Protein AF-A0A1H9PXI5-F1 (afdb_monomer_lite)

pLDDT: mean 85.98, std 11.54, range [37.25, 98.06]

Organism: NCBI:txid142588

Structure (mmCIF, N/CA/C/O backbone):
data_AF-A0A1H9PXI5-F1
#
_entry.id   AF-A0A1H9PXI5-F1
#
loop_
_atom_site.group_PDB
_atom_site.id
_atom_site.type_symbol
_atom_site.label_atom_id
_atom_site.label_alt_id
_atom_site.label_comp_id
_atom_site.label_asym_id
_atom_site.label_entity_id
_atom_site.label_seq_id
_atom_site.pdbx_PDB_ins_code
_atom_site.Cartn_x
_atom_site.Cartn_y
_atom_site.Cartn_z
_atom_site.occupancy
_atom_site.B_iso_or_equiv
_atom_site.auth_seq_id
_atom_site.auth_comp_id
_atom_site.auth_asym_id
_atom_site.auth_atom_id
_atom_site.pdbx_PDB_model_num
ATOM 1 N N . MET A 1 1 ? -3.365 10.951 43.771 1.00 39.22 1 MET A N 1
ATOM 2 C CA . MET A 1 1 ? -3.072 10.656 42.352 1.00 39.22 1 MET A CA 1
ATOM 3 C C . MET A 1 1 ? -3.011 9.148 42.201 1.00 39.22 1 MET A C 1
ATOM 5 O O . MET A 1 1 ? -2.048 8.539 42.649 1.00 39.22 1 MET A O 1
ATOM 9 N N . GLU A 1 2 ? -4.100 8.558 41.712 1.00 37.25 2 GLU A N 1
ATOM 10 C CA . GLU A 1 2 ? -4.333 7.111 41.660 1.00 37.25 2 GLU A CA 1
ATOM 11 C C . GLU A 1 2 ? -3.374 6.406 40.694 1.00 37.25 2 GLU A C 1
ATOM 13 O O . GLU A 1 2 ? -3.377 6.652 39.492 1.00 37.25 2 GLU A O 1
ATOM 18 N N . TRP A 1 3 ? -2.574 5.484 41.231 1.00 42.81 3 TRP A N 1
ATOM 19 C CA . TRP A 1 3 ? -1.709 4.568 40.482 1.00 42.81 3 TRP A CA 1
ATOM 20 C C . TRP A 1 3 ? -2.432 3.249 40.142 1.00 42.81 3 TRP A C 1
ATOM 22 O O . TRP A 1 3 ? -1.854 2.168 40.227 1.00 42.81 3 TRP A O 1
ATOM 32 N N . ILE A 1 4 ? -3.707 3.317 39.745 1.00 42.66 4 ILE A N 1
ATOM 33 C CA . ILE A 1 4 ? -4.526 2.137 39.419 1.00 42.66 4 ILE A CA 1
ATOM 34 C C . ILE A 1 4 ? -4.725 2.042 37.900 1.00 42.66 4 ILE A C 1
ATOM 36 O O . ILE A 1 4 ? -5.814 2.275 37.400 1.00 42.66 4 ILE A O 1
ATOM 40 N N . GLN A 1 5 ? -3.667 1.703 37.154 1.00 52.53 5 GLN A N 1
ATOM 41 C CA . GLN A 1 5 ? -3.776 1.036 35.836 1.00 52.53 5 GLN A CA 1
ATOM 42 C C . GLN A 1 5 ? -2.562 0.126 35.516 1.00 52.53 5 GLN A C 1
ATOM 44 O O . GLN A 1 5 ? -2.311 -0.210 34.362 1.00 52.53 5 GLN A O 1
ATOM 49 N N . LEU A 1 6 ? -1.781 -0.313 36.508 1.00 57.84 6 LEU A N 1
ATOM 50 C CA . LEU A 1 6 ? -0.552 -1.085 36.265 1.00 57.84 6 LEU A CA 1
ATOM 51 C C . LEU A 1 6 ? -0.785 -2.593 36.400 1.00 57.84 6 LEU A C 1
ATOM 53 O O . LEU A 1 6 ? -0.514 -3.162 37.449 1.00 57.84 6 LEU A O 1
ATOM 57 N N . ASN A 1 7 ? -1.346 -3.200 35.347 1.00 67.50 7 ASN A N 1
ATOM 58 C CA . ASN A 1 7 ? -1.149 -4.612 34.948 1.00 67.50 7 ASN A CA 1
ATOM 59 C C . ASN A 1 7 ? -1.890 -4.971 33.635 1.00 67.50 7 ASN A C 1
ATOM 61 O O . ASN A 1 7 ? -2.220 -6.132 33.392 1.00 67.50 7 ASN A O 1
ATOM 65 N N . LYS A 1 8 ? -2.186 -3.992 32.768 1.00 78.69 8 LYS A N 1
ATOM 66 C CA . LYS A 1 8 ? -2.838 -4.255 31.474 1.00 78.69 8 LYS A CA 1
ATOM 67 C C . LYS A 1 8 ? -1.857 -4.923 30.514 1.00 78.69 8 LYS A C 1
ATOM 69 O O . LYS A 1 8 ? -0.787 -4.378 30.254 1.00 78.69 8 LYS A O 1
ATOM 74 N N . LYS A 1 9 ? -2.211 -6.078 29.949 1.00 86.88 9 LYS A N 1
ATOM 75 C CA . LYS A 1 9 ? -1.388 -6.701 28.902 1.00 86.88 9 LYS A CA 1
ATOM 76 C C . LYS A 1 9 ? -1.493 -5.874 27.621 1.00 86.88 9 LYS A C 1
ATOM 78 O O . LYS A 1 9 ? -2.468 -5.153 27.420 1.00 86.88 9 LYS A O 1
ATOM 83 N N . SER A 1 10 ? -0.545 -6.037 26.698 1.00 87.38 10 SER A N 1
ATOM 84 C CA . SER A 1 10 ? -0.597 -5.361 25.392 1.00 87.38 10 SER A CA 1
ATOM 85 C C . SER A 1 10 ? -1.924 -5.595 24.657 1.00 87.38 10 SER A C 1
ATOM 87 O O . SER A 1 10 ? -2.411 -4.693 23.986 1.00 87.38 10 SER A O 1
ATOM 89 N N . ALA A 1 11 ? -2.540 -6.771 24.825 1.00 88.44 11 ALA A N 1
ATOM 90 C CA . ALA A 1 11 ? -3.853 -7.091 24.262 1.00 88.44 11 ALA A CA 1
ATOM 91 C C . ALA A 1 11 ? -4.999 -6.247 24.855 1.00 88.44 11 ALA A C 1
ATOM 93 O O . ALA A 1 11 ? -5.921 -5.884 24.128 1.00 88.44 11 ALA A O 1
ATOM 94 N N . ASP A 1 12 ? -4.939 -5.906 26.145 1.00 90.19 12 ASP A N 1
ATOM 95 C CA . ASP A 1 12 ? -5.943 -5.054 26.790 1.00 90.19 12 ASP A CA 1
ATOM 96 C C . ASP A 1 12 ? -5.849 -3.617 26.274 1.00 90.19 12 ASP A C 1
ATOM 98 O O . ASP A 1 12 ? -6.861 -3.038 25.894 1.00 90.19 12 ASP A O 1
ATOM 102 N N . ILE A 1 13 ? -4.625 -3.085 26.179 1.00 90.81 13 ILE A N 1
ATOM 103 C CA . ILE A 1 13 ? -4.339 -1.753 25.617 1.00 90.81 13 ILE A CA 1
ATOM 104 C C . ILE A 1 13 ? -4.811 -1.667 24.165 1.00 90.81 13 ILE A C 1
ATOM 106 O O . ILE A 1 13 ? -5.449 -0.702 23.753 1.00 90.81 13 ILE A O 1
ATOM 110 N N . TYR A 1 14 ? -4.512 -2.707 23.390 1.00 90.75 14 TYR A N 1
ATOM 111 C CA . TYR A 1 14 ? -4.916 -2.812 21.998 1.00 90.75 14 TYR A CA 1
ATOM 112 C C . TYR A 1 14 ? -6.443 -2.800 21.836 1.00 90.75 14 TYR A C 1
ATOM 114 O O . TYR A 1 14 ? -6.973 -2.067 21.002 1.00 90.75 14 TYR A O 1
ATOM 122 N N . ARG A 1 15 ? -7.159 -3.568 22.666 1.00 91.06 15 ARG A N 1
ATOM 123 C CA . ARG A 1 15 ? -8.626 -3.591 22.674 1.00 91.06 15 ARG A CA 1
ATOM 124 C C . ARG A 1 15 ? -9.218 -2.240 23.076 1.00 91.06 15 ARG A C 1
ATOM 126 O O . ARG A 1 15 ? -10.133 -1.776 22.409 1.00 91.06 15 ARG A O 1
ATOM 133 N N . GLU A 1 16 ? -8.679 -1.600 24.110 1.00 93.56 16 GLU A N 1
ATOM 134 C CA . GLU A 1 16 ? -9.130 -0.282 24.576 1.00 93.56 16 GLU A CA 1
ATOM 135 C C . GLU A 1 16 ? -8.983 0.789 23.484 1.00 93.56 16 GLU A C 1
ATOM 137 O O . GLU A 1 16 ? -9.901 1.579 23.270 1.00 93.56 16 GLU A O 1
ATOM 142 N N . ALA A 1 17 ? -7.885 0.765 22.721 1.00 93.25 17 ALA A N 1
ATOM 143 C CA . ALA A 1 17 ? -7.701 1.657 21.577 1.00 93.25 17 ALA A CA 1
ATOM 144 C C . ALA A 1 17 ? -8.740 1.413 20.465 1.00 93.25 17 ALA A C 1
ATOM 146 O O . ALA A 1 17 ? -9.283 2.368 19.911 1.00 93.25 17 ALA A O 1
ATOM 147 N N . ILE A 1 18 ? -9.060 0.151 20.153 1.00 94.62 18 ILE A N 1
ATOM 148 C CA . ILE A 1 18 ? -10.090 -0.181 19.152 1.00 94.62 18 ILE A CA 1
ATOM 149 C C . ILE A 1 18 ? -11.479 0.243 19.627 1.00 94.62 18 ILE A C 1
ATOM 151 O O . ILE A 1 18 ? -12.245 0.804 18.847 1.00 94.62 18 ILE A O 1
ATOM 155 N N . GLU A 1 19 ? -11.813 -0.006 20.893 1.00 94.31 19 GLU A N 1
ATOM 156 C CA . GLU A 1 19 ? -13.086 0.414 21.484 1.00 94.31 19 GLU A CA 1
ATOM 157 C C . GLU A 1 19 ? -13.221 1.940 21.485 1.00 94.31 19 GLU A C 1
ATOM 159 O O . GLU A 1 19 ? -14.297 2.456 21.183 1.00 94.31 19 GLU A O 1
ATOM 164 N N . TYR A 1 20 ? -12.133 2.665 21.762 1.00 95.06 20 TYR A N 1
ATOM 165 C CA . TYR A 1 20 ? -12.090 4.121 21.653 1.00 95.06 20 TYR A CA 1
ATOM 166 C C . TYR A 1 20 ? -12.378 4.588 20.220 1.00 95.06 20 TYR A C 1
ATOM 168 O O . TYR A 1 20 ? -13.285 5.391 20.009 1.00 95.06 20 TYR A O 1
ATOM 176 N N . ILE A 1 21 ? -11.676 4.026 19.229 1.00 94.94 21 ILE A N 1
ATOM 177 C CA . ILE A 1 21 ? -11.880 4.334 17.805 1.00 94.94 21 ILE A CA 1
ATOM 178 C C . ILE A 1 21 ? -13.307 3.985 17.353 1.00 94.94 21 ILE A C 1
ATOM 180 O O . ILE A 1 21 ? -13.928 4.740 16.608 1.00 94.94 21 ILE A O 1
ATOM 184 N N . TYR A 1 22 ? -13.871 2.867 17.812 1.00 96.19 22 TYR A N 1
ATOM 185 C CA . TYR A 1 22 ? -15.209 2.431 17.410 1.00 96.19 22 TYR A CA 1
ATOM 186 C C . TYR A 1 22 ? -16.312 3.430 17.784 1.00 96.19 22 TYR A C 1
ATOM 188 O O . TYR A 1 22 ? -17.279 3.567 17.033 1.00 96.19 22 TYR A O 1
ATOM 196 N N . ARG A 1 23 ? -16.153 4.194 18.873 1.00 95.12 23 ARG A N 1
ATOM 197 C CA . ARG A 1 23 ? -17.134 5.215 19.292 1.00 95.12 23 ARG A CA 1
ATOM 198 C C . ARG A 1 23 ? -17.394 6.280 18.222 1.00 95.12 23 ARG A C 1
ATOM 200 O O . ARG A 1 23 ? -18.494 6.822 18.178 1.00 95.12 23 ARG A O 1
ATOM 207 N N . TYR A 1 24 ? -16.429 6.540 17.337 1.00 93.38 24 TYR A N 1
ATOM 208 C CA . TYR A 1 24 ? -16.593 7.460 16.204 1.00 93.38 24 TYR A CA 1
ATOM 209 C C . TYR A 1 24 ? -17.554 6.925 15.139 1.00 93.38 24 TYR A C 1
ATOM 211 O O . TYR A 1 24 ? -18.159 7.707 14.420 1.00 93.38 24 TYR A O 1
ATOM 219 N N . PHE A 1 25 ? -17.709 5.605 15.042 1.00 94.44 25 PHE A N 1
ATOM 220 C CA . PHE A 1 25 ? -18.470 4.944 13.982 1.00 94.44 25 PHE A CA 1
ATOM 221 C C . PHE A 1 25 ? -19.805 4.363 14.450 1.00 94.44 25 PHE A C 1
ATOM 223 O O . PHE A 1 25 ? -20.652 4.015 13.624 1.00 94.44 25 PHE A O 1
ATOM 230 N N . GLU A 1 26 ? -19.991 4.230 15.765 1.00 90.44 26 GLU A N 1
ATOM 231 C CA . GLU A 1 26 ? -21.132 3.547 16.382 1.00 90.44 26 GLU A CA 1
ATOM 232 C C . GLU A 1 26 ? -22.482 4.116 15.920 1.00 90.44 26 GLU A C 1
ATOM 234 O O . GLU A 1 26 ? -23.421 3.367 15.649 1.00 90.44 26 GLU A O 1
ATOM 239 N N . LYS A 1 27 ? -22.568 5.441 15.760 1.00 88.50 27 LYS A N 1
ATOM 240 C CA . LYS A 1 27 ? -23.804 6.124 15.348 1.00 88.50 27 LYS A CA 1
ATOM 241 C C . LYS A 1 27 ? -24.076 6.057 13.843 1.00 88.50 27 LYS A C 1
ATOM 243 O O . LYS A 1 27 ? -25.213 6.263 13.431 1.00 88.50 27 LYS A O 1
ATOM 248 N N . ASP A 1 28 ? -23.083 5.677 13.040 1.00 89.25 28 ASP A N 1
ATOM 249 C CA . ASP A 1 28 ? -23.155 5.712 11.574 1.00 89.25 28 ASP A CA 1
ATOM 250 C C . ASP A 1 28 ? -23.450 4.339 10.952 1.00 89.25 28 ASP A C 1
ATOM 252 O O . ASP A 1 28 ? -23.243 4.115 9.754 1.00 89.25 28 ASP A O 1
ATOM 256 N N . GLY A 1 29 ? -23.946 3.394 11.756 1.00 91.75 29 GLY A N 1
ATOM 257 C CA . GLY A 1 29 ? -24.366 2.065 11.305 1.00 91.75 29 GLY A CA 1
ATOM 258 C C . GLY A 1 29 ? -23.216 1.089 11.041 1.00 91.75 29 GLY A C 1
ATOM 259 O O . GLY A 1 29 ? -23.434 0.033 10.439 1.00 91.75 29 GLY A O 1
ATOM 260 N N . TYR A 1 30 ? -22.000 1.417 11.480 1.00 96.69 30 TYR A N 1
ATOM 261 C CA . TYR A 1 30 ? -20.900 0.459 11.530 1.00 96.69 30 TYR A CA 1
ATOM 262 C C . TYR A 1 30 ? -21.063 -0.490 12.720 1.00 96.69 30 TYR A C 1
ATOM 264 O O . TYR A 1 30 ? -21.653 -0.149 13.740 1.00 96.69 30 TYR A O 1
ATOM 272 N N . LYS A 1 31 ? -20.507 -1.695 12.596 1.00 96.75 31 LYS A N 1
ATOM 273 C CA . LYS A 1 31 ? -20.481 -2.702 13.662 1.00 96.75 31 LYS A CA 1
ATOM 274 C C . LYS A 1 31 ? -19.050 -3.109 13.962 1.00 96.75 31 LYS A C 1
ATOM 276 O O . LYS A 1 31 ? -18.300 -3.407 13.033 1.00 96.75 31 LYS A O 1
ATOM 281 N N . LEU A 1 32 ? -18.705 -3.193 15.243 1.00 96.44 32 LEU A N 1
ATOM 282 C CA . LEU A 1 32 ? -17.462 -3.812 15.692 1.00 96.44 32 LEU A CA 1
ATOM 283 C C . LEU A 1 32 ? -17.615 -5.339 15.721 1.00 96.44 32 LEU A C 1
ATOM 285 O O . LEU A 1 32 ? -18.505 -5.885 16.376 1.00 96.44 32 LEU A O 1
ATOM 289 N N . LEU A 1 33 ? -16.750 -6.036 14.992 1.00 95.31 33 LEU A N 1
ATOM 290 C CA . LEU A 1 33 ? -16.700 -7.492 14.918 1.00 95.31 33 LEU A CA 1
ATOM 291 C C . LEU A 1 33 ? -15.646 -8.062 15.877 1.00 95.31 33 LEU A C 1
ATOM 293 O O . LEU A 1 33 ? -14.670 -7.402 16.227 1.00 95.31 33 LEU A O 1
ATOM 297 N N . LYS A 1 34 ? -15.803 -9.342 16.247 1.00 87.25 34 LYS A N 1
ATOM 298 C CA . LYS A 1 34 ? -14.903 -10.053 17.181 1.00 87.25 34 LYS A CA 1
ATOM 299 C C . LYS A 1 34 ? -13.446 -10.146 16.714 1.00 87.25 34 LYS A C 1
ATOM 301 O O . LYS A 1 34 ? -12.567 -10.403 17.525 1.00 87.25 34 LYS A O 1
ATOM 306 N N . ASN A 1 35 ? -13.191 -9.980 15.421 1.00 89.06 35 ASN A N 1
ATOM 307 C CA . ASN A 1 35 ? -11.865 -10.048 14.812 1.00 89.06 35 ASN A CA 1
ATOM 308 C C . ASN A 1 35 ? -11.195 -8.670 14.677 1.00 89.06 35 ASN A C 1
ATOM 310 O O . ASN A 1 35 ? -10.344 -8.514 13.809 1.00 89.06 35 ASN A O 1
ATOM 314 N N . ASN A 1 36 ? -11.571 -7.688 15.507 1.00 92.56 36 ASN A N 1
ATOM 315 C CA . ASN A 1 36 ? -11.023 -6.328 15.468 1.00 92.56 36 ASN A CA 1
ATOM 316 C C . ASN A 1 36 ? -11.228 -5.655 14.102 1.00 92.56 36 ASN A C 1
ATOM 318 O O . ASN A 1 36 ? -10.317 -5.051 13.537 1.00 92.56 36 ASN A O 1
ATOM 322 N N . VAL A 1 37 ? -12.437 -5.796 13.557 1.00 95.94 37 VAL A N 1
ATOM 323 C CA . VAL A 1 37 ? -12.847 -5.145 12.310 1.00 95.94 37 VAL A CA 1
ATOM 324 C C . VAL A 1 37 ? -14.088 -4.316 12.582 1.00 95.94 37 VAL A C 1
ATOM 326 O O . VAL A 1 37 ? -15.079 -4.833 13.097 1.00 95.94 37 VAL A O 1
ATOM 329 N N . ILE A 1 38 ? -14.053 -3.042 12.210 1.00 97.31 38 ILE A N 1
ATOM 330 C CA . ILE A 1 38 ? -15.242 -2.193 12.147 1.00 97.31 38 ILE A CA 1
ATOM 331 C C . ILE A 1 38 ? -15.777 -2.277 10.722 1.00 97.31 38 ILE A C 1
ATOM 333 O O . ILE A 1 38 ? -15.047 -2.026 9.768 1.00 97.31 38 ILE A O 1
ATOM 337 N N . LYS A 1 39 ? -17.042 -2.667 10.563 1.00 96.94 39 LYS A N 1
ATOM 338 C CA . LYS A 1 39 ? -17.618 -2.982 9.253 1.00 96.94 39 LYS A CA 1
ATOM 339 C C . LYS A 1 39 ? -18.974 -2.330 9.044 1.00 96.94 39 LYS A C 1
ATOM 341 O O . LYS A 1 39 ? -19.839 -2.401 9.915 1.00 96.94 39 LYS A O 1
ATOM 346 N N . LYS A 1 40 ? -19.195 -1.802 7.842 1.00 96.50 40 LYS A N 1
ATOM 347 C CA . LYS A 1 40 ? -20.503 -1.370 7.335 1.00 96.50 40 LYS A CA 1
ATOM 348 C C . LYS A 1 40 ? -20.734 -1.969 5.955 1.00 96.50 40 LYS A C 1
ATOM 350 O O . LYS A 1 40 ? -19.815 -2.066 5.148 1.00 96.50 40 LYS A O 1
ATOM 355 N N . ARG A 1 41 ? -21.961 -2.409 5.689 1.00 94.75 41 ARG A N 1
ATOM 356 C CA . ARG A 1 41 ? -22.383 -2.871 4.362 1.00 94.75 41 ARG A CA 1
ATOM 357 C C . ARG A 1 41 ? -23.325 -1.838 3.771 1.00 94.75 41 ARG A C 1
ATOM 359 O O . ARG A 1 41 ? -24.195 -1.347 4.485 1.00 94.75 41 ARG A O 1
ATOM 366 N N . ASP A 1 42 ? -23.149 -1.556 2.492 1.00 91.44 42 ASP A N 1
ATOM 367 C CA . ASP A 1 42 ? -23.957 -0.600 1.756 1.00 91.44 42 ASP A CA 1
ATOM 368 C C . ASP A 1 42 ? -24.074 -1.028 0.290 1.00 91.44 42 ASP A C 1
ATOM 370 O O . ASP A 1 42 ? -23.112 -0.922 -0.469 1.00 91.44 42 ASP A O 1
ATOM 374 N N . HIS A 1 43 ? -25.240 -1.560 -0.084 1.00 87.88 43 HIS A N 1
ATOM 375 C CA . HIS A 1 43 ? -25.498 -2.145 -1.403 1.00 87.88 43 HIS A CA 1
ATOM 376 C C . HIS A 1 43 ? -24.364 -3.088 -1.862 1.00 87.88 43 HIS A C 1
ATOM 378 O O . HIS A 1 43 ? -24.109 -4.101 -1.202 1.00 87.88 43 HIS A O 1
ATOM 384 N N . ASP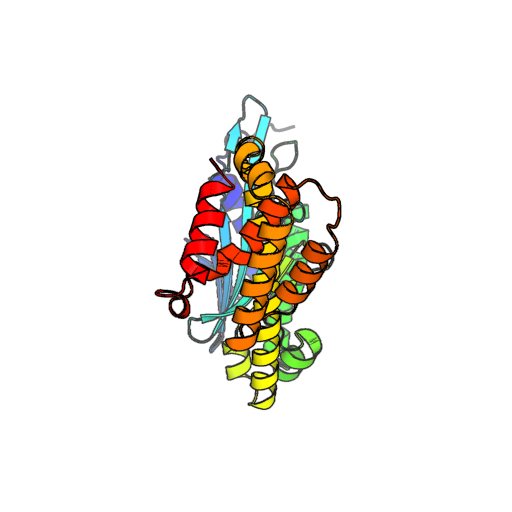 A 1 44 ? -23.683 -2.750 -2.960 1.00 89.38 44 ASP A N 1
ATOM 385 C CA . ASP A 1 44 ? -22.596 -3.534 -3.563 1.00 89.38 44 ASP A CA 1
ATOM 386 C C . ASP A 1 44 ? -21.253 -3.387 -2.831 1.00 89.38 44 ASP A C 1
ATOM 388 O O . ASP A 1 44 ? -20.299 -4.125 -3.099 1.00 89.38 44 ASP A O 1
ATOM 392 N N . PHE A 1 45 ? -21.179 -2.454 -1.879 1.00 95.50 45 PHE A N 1
ATOM 393 C CA . PHE A 1 45 ? -19.972 -2.131 -1.140 1.00 95.50 45 PHE A CA 1
ATOM 394 C C . PHE A 1 45 ? -19.989 -2.661 0.288 1.00 95.50 45 PHE A C 1
ATOM 396 O O . PHE A 1 45 ? -20.999 -2.744 0.994 1.00 95.50 45 PHE A O 1
ATOM 403 N N . VAL A 1 46 ? -18.788 -2.976 0.748 1.00 96.88 46 VAL A N 1
ATOM 404 C CA . VAL A 1 46 ? -18.484 -3.219 2.148 1.00 96.88 46 VAL A CA 1
ATOM 405 C C . VAL A 1 46 ? -17.331 -2.302 2.536 1.00 96.88 46 VAL A C 1
ATOM 407 O O . VAL A 1 46 ? -16.292 -2.309 1.887 1.00 96.88 46 VAL A O 1
ATOM 410 N N . TYR A 1 47 ? -17.519 -1.523 3.595 1.00 97.50 47 TYR A N 1
ATOM 411 C CA . TYR A 1 47 ? -16.496 -0.659 4.173 1.00 97.50 47 TYR A CA 1
ATOM 412 C C . TYR A 1 47 ? -15.953 -1.337 5.422 1.00 97.50 47 TYR A C 1
ATOM 414 O O . TYR A 1 47 ? -16.721 -1.651 6.337 1.00 97.50 47 TYR A O 1
ATOM 422 N N . GLU A 1 48 ? -14.652 -1.591 5.450 1.00 97.00 48 GLU A N 1
ATOM 423 C CA . GLU A 1 48 ? -13.975 -2.259 6.557 1.00 97.00 48 GLU A CA 1
ATOM 424 C C . GLU A 1 48 ? -12.823 -1.408 7.070 1.00 97.00 48 GLU A C 1
ATOM 426 O O . GLU A 1 48 ? -12.045 -0.875 6.289 1.00 97.00 48 GLU A O 1
ATOM 431 N N . ILE A 1 49 ? -12.702 -1.316 8.390 1.00 96.44 49 ILE A N 1
ATOM 432 C CA . ILE A 1 49 ? -11.533 -0.779 9.078 1.00 96.44 49 ILE A CA 1
ATOM 433 C C . ILE A 1 49 ? -10.972 -1.920 9.912 1.00 96.44 49 ILE A C 1
ATOM 435 O O . ILE A 1 49 ? -11.606 -2.376 10.865 1.00 96.44 49 ILE A O 1
ATOM 439 N N . THR A 1 50 ? -9.815 -2.423 9.502 1.00 95.50 50 THR A N 1
ATOM 440 C CA . THR A 1 50 ? -9.166 -3.592 10.089 1.00 95.50 50 THR A CA 1
ATOM 441 C C . THR A 1 50 ? -7.991 -3.160 10.940 1.00 95.50 50 THR A C 1
ATOM 443 O O . THR A 1 50 ? -7.105 -2.434 10.481 1.00 95.50 50 THR A O 1
ATOM 446 N N . PHE A 1 51 ? -7.954 -3.679 12.161 1.00 93.69 51 PHE A N 1
ATOM 447 C CA . PHE A 1 51 ? -6.863 -3.462 13.090 1.00 93.69 51 PHE A CA 1
ATOM 448 C C . PHE A 1 51 ? -5.993 -4.718 13.171 1.00 93.69 51 PHE A C 1
ATOM 450 O O . PHE A 1 51 ? -6.494 -5.833 13.313 1.00 93.69 51 PHE A O 1
ATOM 457 N N . SER A 1 52 ? -4.670 -4.543 13.130 1.00 90.69 52 SER A N 1
ATOM 458 C CA . SER A 1 52 ? -3.706 -5.617 13.417 1.00 90.69 52 SER A CA 1
ATOM 459 C C . SER A 1 52 ? -2.695 -5.200 14.486 1.00 90.69 52 SER A C 1
ATOM 461 O O . SER A 1 52 ? -2.301 -4.036 14.568 1.00 90.69 52 SER A O 1
ATOM 463 N N . SER A 1 53 ? -2.330 -6.135 15.362 1.00 87.19 53 SER A N 1
ATOM 464 C CA . SER A 1 53 ? -1.335 -5.934 16.418 1.00 87.19 53 SER A CA 1
ATOM 465 C C . SER A 1 53 ? 0.031 -6.437 15.965 1.00 87.19 53 SER A C 1
ATOM 467 O O . SER A 1 53 ? 0.117 -7.489 15.333 1.00 87.19 53 SER A O 1
ATOM 469 N N . SER A 1 54 ? 1.106 -5.746 16.340 1.00 84.00 54 SER A N 1
ATOM 470 C CA . SER A 1 54 ? 2.461 -6.251 16.102 1.00 84.00 54 SER A CA 1
ATOM 471 C C . SER A 1 54 ? 2.795 -7.435 17.020 1.00 84.00 54 SER A C 1
ATOM 473 O O . SER A 1 54 ? 2.498 -7.414 18.216 1.00 84.00 54 SER A O 1
ATOM 475 N N . HIS A 1 55 ? 3.486 -8.444 16.479 1.00 82.62 55 HIS A N 1
ATOM 476 C CA . HIS A 1 55 ? 4.063 -9.548 17.262 1.00 82.62 55 HIS A CA 1
ATOM 477 C C . HIS A 1 55 ? 5.186 -9.096 18.207 1.00 82.62 55 HIS A C 1
ATOM 479 O O . HIS A 1 55 ? 5.564 -9.838 19.107 1.00 82.62 55 HIS A O 1
ATOM 485 N N . TYR A 1 56 ? 5.707 -7.882 18.013 1.00 83.94 56 TYR A N 1
ATOM 486 C CA . TYR A 1 56 ? 6.760 -7.286 18.835 1.00 83.94 56 TYR A CA 1
ATOM 487 C C . TYR A 1 56 ? 6.217 -6.426 19.981 1.00 83.94 56 TYR A C 1
ATOM 489 O O . TYR A 1 56 ? 6.987 -5.710 20.614 1.00 83.94 56 TYR A O 1
ATOM 497 N N . ASN A 1 57 ? 4.908 -6.459 20.239 1.00 88.69 57 ASN A N 1
ATOM 498 C CA . ASN A 1 57 ? 4.324 -5.721 21.351 1.00 88.69 57 ASN A CA 1
ATOM 499 C C . ASN A 1 57 ? 4.793 -6.307 22.688 1.00 88.69 57 ASN A C 1
ATOM 501 O O . ASN A 1 57 ? 4.726 -7.518 22.899 1.00 88.69 57 ASN A O 1
ATOM 505 N N . TYR A 1 58 ? 5.232 -5.447 23.603 1.00 89.38 58 TYR A N 1
ATOM 506 C CA . TYR A 1 58 ? 5.677 -5.849 24.935 1.00 89.38 58 TYR A CA 1
ATOM 507 C C . TYR A 1 58 ? 5.446 -4.737 25.955 1.00 89.38 58 TYR A C 1
ATOM 509 O O . TYR A 1 58 ? 5.380 -3.557 25.613 1.00 89.38 58 TYR A O 1
ATOM 517 N N . ILE A 1 59 ? 5.343 -5.123 27.224 1.00 88.50 59 ILE A N 1
ATOM 518 C CA . ILE A 1 59 ? 5.294 -4.204 28.361 1.00 88.50 59 ILE A CA 1
ATOM 519 C C . ILE A 1 59 ? 6.138 -4.813 29.479 1.00 88.50 59 ILE A C 1
ATOM 521 O O . ILE A 1 59 ? 5.902 -5.948 29.888 1.00 88.50 59 ILE A O 1
ATOM 525 N N . ASP A 1 60 ? 7.115 -4.056 29.967 1.00 86.56 60 ASP A N 1
ATOM 526 C CA . ASP A 1 60 ? 7.912 -4.359 31.152 1.00 86.56 60 ASP A CA 1
ATOM 527 C C . ASP A 1 60 ? 7.591 -3.319 32.232 1.00 86.56 60 ASP A C 1
ATOM 529 O O . ASP A 1 60 ? 8.073 -2.181 32.220 1.00 86.56 60 ASP A O 1
ATOM 533 N N . PHE A 1 61 ? 6.748 -3.722 33.181 1.00 78.81 61 PHE A N 1
ATOM 534 C CA . PHE A 1 61 ? 6.305 -2.859 34.274 1.00 78.81 61 PHE A CA 1
ATOM 535 C C . PHE A 1 61 ? 7.416 -2.532 35.270 1.00 78.81 61 PHE A C 1
ATOM 537 O O . PHE A 1 61 ? 7.404 -1.450 35.856 1.00 78.81 61 PHE A O 1
ATOM 544 N N . HIS A 1 62 ? 8.388 -3.432 35.449 1.00 83.25 62 HIS A N 1
ATOM 545 C CA . HIS A 1 62 ? 9.504 -3.206 36.366 1.00 83.25 62 HIS A CA 1
ATOM 546 C C . HIS A 1 62 ? 10.422 -2.114 35.834 1.00 83.25 62 HIS A C 1
ATOM 548 O O . HIS A 1 62 ? 10.849 -1.234 36.580 1.00 83.25 62 HIS A O 1
ATOM 554 N N . LYS A 1 63 ? 10.685 -2.146 34.527 1.00 84.00 63 LYS A N 1
ATOM 555 C CA . LYS A 1 63 ? 11.520 -1.153 33.852 1.00 84.00 63 LYS A CA 1
ATOM 556 C C . LYS A 1 63 ? 10.743 0.077 33.386 1.00 84.00 63 LYS A C 1
ATOM 558 O O . LYS A 1 63 ? 11.371 1.029 32.936 1.00 84.00 63 LYS A O 1
ATOM 563 N N . LYS A 1 64 ? 9.409 0.076 33.502 1.00 83.50 64 LYS A N 1
ATOM 564 C CA . LYS A 1 64 ? 8.509 1.120 32.977 1.00 83.50 64 LYS A CA 1
ATOM 565 C C . LYS A 1 64 ? 8.777 1.421 31.499 1.00 83.50 64 LYS A C 1
ATOM 567 O O . LYS A 1 64 ? 8.781 2.573 31.078 1.00 83.50 64 LYS A O 1
ATOM 572 N N . VAL A 1 65 ? 8.996 0.367 30.719 1.00 85.69 65 VAL A N 1
ATOM 573 C CA . VAL A 1 65 ? 9.180 0.448 29.266 1.00 85.69 65 VAL A CA 1
ATOM 574 C C . VAL A 1 65 ? 8.200 -0.481 28.572 1.00 85.69 65 VAL A C 1
ATOM 576 O O . VAL A 1 65 ? 7.799 -1.506 29.114 1.00 85.69 65 VAL A O 1
ATOM 579 N N . GLY A 1 66 ? 7.814 -0.141 27.354 1.00 86.69 66 GLY A N 1
ATOM 580 C CA . GLY A 1 66 ? 6.867 -0.924 26.584 1.00 86.69 66 GLY A CA 1
ATOM 581 C C . GLY A 1 66 ? 6.647 -0.296 25.224 1.00 86.69 66 GLY A C 1
ATOM 582 O O . GLY A 1 66 ? 6.905 0.888 25.029 1.00 86.69 66 GLY A O 1
ATOM 583 N N . SER A 1 67 ? 6.190 -1.115 24.293 1.00 88.88 67 SER A N 1
ATOM 584 C CA . SER A 1 67 ? 5.780 -0.692 22.962 1.00 88.88 67 SER A CA 1
ATOM 585 C C . SER A 1 67 ? 4.541 -1.490 22.605 1.00 88.88 67 SER A C 1
ATOM 587 O O . SER A 1 67 ? 4.525 -2.723 22.693 1.00 88.88 67 SER A O 1
ATOM 589 N N . VAL A 1 68 ? 3.475 -0.780 22.252 1.00 90.00 68 VAL A N 1
ATOM 590 C CA . VAL A 1 68 ? 2.244 -1.389 21.762 1.00 90.00 68 VAL A CA 1
ATOM 591 C C . VAL A 1 68 ? 1.897 -0.711 20.459 1.00 90.00 68 VAL A C 1
ATOM 593 O O . VAL A 1 68 ? 1.456 0.432 20.410 1.00 90.00 68 VAL A O 1
ATOM 596 N N . LYS A 1 69 ? 2.092 -1.461 19.386 1.00 88.81 69 LYS A N 1
ATOM 597 C CA . LYS A 1 69 ? 1.897 -1.002 18.029 1.00 88.81 69 LYS A CA 1
ATOM 598 C C . LYS A 1 69 ? 0.585 -1.507 17.450 1.00 88.81 69 LYS A C 1
ATOM 600 O O . LYS A 1 69 ? 0.266 -2.701 17.543 1.00 88.81 69 LYS A O 1
ATOM 605 N N . LEU A 1 70 ? -0.135 -0.584 16.821 1.00 87.69 70 LEU A N 1
ATOM 606 C CA . LEU A 1 70 ? -1.398 -0.783 16.118 1.00 87.69 70 LEU A CA 1
ATOM 607 C C . LEU A 1 70 ? -1.206 -0.480 14.640 1.00 87.69 70 LEU A C 1
ATOM 609 O O . LEU A 1 70 ? -0.596 0.516 14.284 1.00 87.69 70 LEU A O 1
ATOM 613 N N . HIS A 1 71 ? -1.765 -1.304 13.774 1.00 89.56 71 HIS A N 1
ATOM 614 C CA . HIS A 1 71 ? -1.826 -1.026 12.349 1.00 89.56 71 HIS A CA 1
ATOM 615 C C . HIS A 1 71 ? -3.282 -0.981 11.909 1.00 89.56 71 HIS A C 1
ATOM 617 O O . HIS A 1 71 ? -4.060 -1.867 12.267 1.00 89.56 71 HIS A O 1
ATOM 623 N N . ILE A 1 72 ? -3.627 0.067 11.163 1.00 91.38 72 ILE A N 1
ATOM 624 C CA . ILE A 1 72 ? -4.981 0.378 10.716 1.00 91.38 72 ILE A CA 1
ATOM 625 C C . ILE A 1 72 ? -5.005 0.355 9.190 1.00 91.38 72 ILE A C 1
ATOM 627 O O . ILE A 1 72 ? -4.247 1.085 8.548 1.00 91.38 72 ILE A O 1
ATOM 631 N N . HIS A 1 73 ? -5.912 -0.441 8.631 1.00 92.56 73 HIS A N 1
ATOM 632 C CA . HIS A 1 73 ? -6.264 -0.412 7.211 1.00 92.56 73 HIS A CA 1
ATOM 633 C C . HIS A 1 73 ? -7.727 -0.093 7.056 1.00 92.56 73 HIS A C 1
ATOM 635 O O . HIS A 1 73 ? -8.548 -0.633 7.790 1.00 92.56 73 HIS A O 1
ATOM 641 N N . CYS A 1 74 ? -8.049 0.701 6.052 1.00 97.25 74 CYS A N 1
ATOM 642 C CA . CYS A 1 74 ? -9.410 0.961 5.637 1.00 97.25 74 CYS A CA 1
ATOM 643 C C . CYS A 1 74 ? -9.590 0.453 4.204 1.00 97.25 74 CYS A C 1
ATOM 645 O O . CYS A 1 74 ? -8.845 0.844 3.308 1.00 97.25 74 CYS A O 1
ATOM 647 N N . ASP A 1 75 ? -10.568 -0.415 3.980 1.00 97.44 75 ASP A N 1
ATOM 648 C CA . ASP A 1 75 ? -10.857 -1.036 2.694 1.00 97.44 75 ASP A CA 1
ATOM 649 C C . ASP A 1 75 ? -12.290 -0.713 2.257 1.00 97.44 75 ASP A C 1
ATOM 651 O O . ASP A 1 75 ? -13.256 -0.901 2.998 1.00 97.44 75 ASP A O 1
ATOM 655 N N . ILE A 1 76 ? -12.424 -0.266 1.011 1.00 98.06 76 ILE A N 1
ATOM 656 C CA . ILE A 1 76 ? -13.675 -0.300 0.260 1.00 98.06 76 ILE A CA 1
ATOM 657 C C . ILE A 1 76 ? -13.640 -1.577 -0.565 1.00 98.06 76 ILE A C 1
ATOM 659 O O . ILE A 1 76 ? -12.818 -1.723 -1.468 1.00 98.06 76 ILE A O 1
ATOM 663 N N . ILE A 1 77 ? -14.530 -2.508 -0.256 1.00 97.50 77 ILE A N 1
ATOM 664 C CA . ILE A 1 77 ? -14.618 -3.816 -0.894 1.00 97.50 77 ILE A CA 1
ATOM 665 C C . ILE A 1 77 ? -15.817 -3.814 -1.835 1.00 97.50 77 ILE A C 1
ATOM 667 O O . ILE A 1 77 ? -16.936 -3.532 -1.413 1.00 97.50 77 ILE A O 1
ATOM 671 N N . LEU A 1 78 ? -15.578 -4.184 -3.091 1.00 95.31 78 LEU A N 1
ATOM 672 C CA . LEU A 1 78 ? -16.583 -4.361 -4.135 1.00 95.31 78 LEU A CA 1
ATOM 673 C C . LEU A 1 78 ? -16.523 -5.809 -4.626 1.00 95.31 78 LEU A C 1
ATOM 675 O O . LEU A 1 78 ? -15.444 -6.308 -4.946 1.00 95.31 78 LEU A O 1
ATOM 679 N N . ASN A 1 79 ? -17.660 -6.509 -4.676 1.00 87.38 79 ASN A N 1
ATOM 680 C CA . ASN A 1 79 ? -17.732 -7.899 -5.156 1.00 87.38 79 ASN A CA 1
ATOM 681 C C . ASN A 1 79 ? -16.674 -8.831 -4.524 1.00 87.38 79 ASN A C 1
ATOM 683 O O . ASN A 1 79 ? -16.036 -9.634 -5.202 1.00 87.38 79 ASN A O 1
ATOM 687 N N . LYS A 1 80 ? -16.486 -8.720 -3.199 1.00 84.44 80 LYS A N 1
ATOM 688 C CA . LYS A 1 80 ? -15.510 -9.486 -2.388 1.00 84.44 80 LYS A CA 1
ATOM 689 C C . LYS A 1 80 ? -14.029 -9.184 -2.665 1.00 84.44 80 LYS A C 1
ATOM 691 O O . LYS A 1 80 ? -13.173 -9.881 -2.129 1.00 84.44 80 LYS A O 1
ATOM 696 N N . SER A 1 81 ? -13.717 -8.154 -3.447 1.00 89.25 81 SER A N 1
ATOM 697 C CA . SER A 1 81 ? -12.343 -7.722 -3.720 1.00 89.25 81 SER A CA 1
ATOM 698 C C . SER A 1 81 ? -12.122 -6.290 -3.240 1.00 89.25 81 SER A C 1
ATOM 700 O O . SER A 1 81 ? -13.002 -5.444 -3.389 1.00 89.25 81 SER A O 1
ATOM 702 N N . SER A 1 82 ? -10.947 -5.997 -2.674 1.00 93.88 82 SER A N 1
ATOM 703 C CA . SER A 1 82 ? -10.585 -4.618 -2.315 1.00 93.88 82 SER A CA 1
ATOM 704 C C . SER A 1 82 ? -10.538 -3.757 -3.581 1.00 93.88 82 SER A C 1
ATOM 706 O O . SER A 1 82 ? -9.841 -4.090 -4.543 1.00 93.88 82 SER A O 1
ATOM 708 N N . ALA A 1 83 ? -11.332 -2.692 -3.586 1.00 96.62 83 ALA A N 1
ATOM 709 C CA . ALA A 1 83 ? -11.520 -1.747 -4.680 1.00 96.62 83 ALA A CA 1
ATOM 710 C C . ALA A 1 83 ? -10.725 -0.456 -4.434 1.00 96.62 83 ALA A C 1
ATOM 712 O O . ALA A 1 83 ? -10.118 0.098 -5.350 1.00 96.62 83 ALA A O 1
ATOM 713 N N . TYR A 1 84 ? -10.678 -0.023 -3.176 1.00 97.75 84 TYR A N 1
ATOM 714 C CA . TYR A 1 84 ? -9.835 1.062 -2.696 1.00 97.75 84 TYR A CA 1
ATOM 715 C C . TYR A 1 84 ? -9.336 0.722 -1.295 1.00 97.75 84 TYR A C 1
ATOM 717 O O . TYR A 1 84 ? -10.099 0.200 -0.482 1.00 97.75 84 TYR A O 1
ATOM 725 N N . ARG A 1 85 ? -8.075 1.037 -1.005 1.00 96.88 85 ARG A N 1
ATOM 726 C CA . ARG A 1 85 ? -7.468 0.834 0.311 1.00 96.88 85 ARG A CA 1
ATOM 727 C C . ARG A 1 85 ? -6.753 2.091 0.769 1.00 96.88 85 ARG A C 1
ATOM 729 O O . ARG A 1 85 ? -6.082 2.728 -0.031 1.00 96.88 85 ARG A O 1
ATOM 736 N N . PHE A 1 86 ? -6.833 2.383 2.057 1.00 96.00 86 PHE A N 1
ATOM 737 C CA . PHE A 1 86 ? -6.088 3.432 2.743 1.00 96.00 86 PHE A CA 1
ATOM 738 C C . PHE A 1 86 ? -5.425 2.853 3.997 1.00 96.00 86 PHE A C 1
ATOM 740 O O . PHE A 1 86 ? -6.057 2.095 4.730 1.00 96.00 86 PHE A O 1
ATOM 747 N N . PHE A 1 87 ? -4.159 3.179 4.245 1.00 92.50 87 PHE A N 1
ATOM 748 C CA . PHE A 1 87 ? -3.436 2.722 5.432 1.00 92.50 87 PHE A CA 1
ATOM 749 C C . PHE A 1 87 ? -2.312 3.685 5.815 1.00 92.50 87 PHE A C 1
ATOM 751 O O . PHE A 1 87 ? -1.756 4.400 4.977 1.00 92.50 87 PHE A O 1
ATOM 758 N N . PHE A 1 88 ? -1.973 3.687 7.100 1.00 86.88 88 PHE A N 1
ATOM 759 C CA . PHE A 1 88 ? -0.910 4.524 7.649 1.00 86.88 88 PHE A CA 1
ATOM 760 C C . PHE A 1 88 ? 0.461 3.869 7.496 1.00 86.88 88 PHE A C 1
ATOM 762 O O . PHE A 1 88 ? 0.591 2.645 7.486 1.00 86.88 88 PHE A O 1
ATOM 769 N N . ILE A 1 89 ? 1.493 4.701 7.403 1.00 77.44 89 ILE A N 1
ATOM 770 C CA . ILE A 1 89 ? 2.892 4.302 7.297 1.00 77.44 89 ILE A CA 1
ATOM 771 C C . ILE A 1 89 ? 3.693 5.085 8.336 1.00 77.44 89 ILE A C 1
ATOM 773 O O . ILE A 1 89 ? 3.571 6.301 8.439 1.00 77.44 89 ILE A O 1
ATOM 777 N N . GLU A 1 90 ? 4.542 4.402 9.103 1.00 66.44 90 GLU A N 1
ATOM 778 C CA . GLU A 1 90 ? 5.510 5.068 9.971 1.00 66.44 90 GLU A CA 1
ATOM 779 C C . GLU A 1 90 ? 6.616 5.697 9.099 1.00 66.44 90 GLU A C 1
ATOM 781 O O . GLU A 1 90 ? 7.357 4.950 8.445 1.00 66.44 90 GLU A O 1
ATOM 786 N N . PRO A 1 91 ? 6.791 7.035 9.091 1.00 52.09 91 PRO A N 1
ATOM 787 C CA . PRO A 1 91 ? 7.689 7.710 8.147 1.00 52.09 91 PRO A CA 1
ATOM 788 C C . PRO A 1 91 ? 9.145 7.230 8.213 1.00 52.09 91 PRO A C 1
ATOM 790 O O . PRO A 1 91 ? 9.838 7.197 7.198 1.00 52.09 91 PRO A O 1
ATOM 793 N N . GLN A 1 92 ? 9.615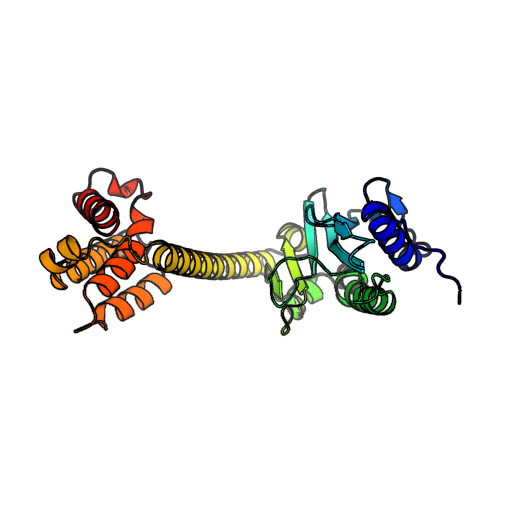 6.836 9.404 1.00 49.06 92 GLN A N 1
ATOM 794 C CA . GLN A 1 92 ? 11.010 6.436 9.623 1.00 49.06 92 GLN A CA 1
ATOM 795 C C . GLN A 1 92 ? 11.287 4.969 9.279 1.00 49.06 92 GLN A C 1
ATOM 797 O O . GLN A 1 92 ? 12.359 4.653 8.772 1.00 49.06 92 GLN A O 1
ATOM 802 N N . ASN A 1 93 ? 10.326 4.074 9.518 1.00 53.34 93 ASN A N 1
ATOM 803 C CA . ASN A 1 93 ? 10.546 2.632 9.379 1.00 53.34 93 ASN A CA 1
ATOM 804 C C . ASN A 1 93 ? 9.852 2.032 8.153 1.00 53.34 93 ASN A C 1
ATOM 806 O O . ASN A 1 93 ? 10.072 0.859 7.851 1.00 53.34 93 ASN A O 1
ATOM 810 N N . ARG A 1 94 ? 8.973 2.794 7.480 1.00 55.53 94 ARG A N 1
ATOM 811 C CA . ARG A 1 94 ? 8.015 2.307 6.465 1.00 55.53 94 ARG A CA 1
ATOM 812 C C . ARG A 1 94 ? 7.165 1.119 6.935 1.00 55.53 94 ARG A C 1
ATOM 814 O O . ARG A 1 94 ? 6.467 0.494 6.142 1.00 55.53 94 ARG A O 1
ATOM 821 N N . ALA A 1 95 ? 7.229 0.799 8.224 1.00 58.50 95 ALA A N 1
ATOM 822 C CA . ALA A 1 95 ? 6.393 -0.185 8.863 1.00 58.50 95 ALA A CA 1
ATOM 823 C C . ALA A 1 95 ? 5.042 0.484 9.101 1.00 58.50 95 ALA A C 1
ATOM 825 O O . ALA A 1 95 ? 4.996 1.612 9.582 1.00 58.50 95 ALA A O 1
ATOM 826 N N . PRO A 1 96 ? 3.925 -0.166 8.793 1.00 68.12 96 PRO A N 1
ATOM 827 C CA . PRO A 1 96 ? 2.630 0.500 8.831 1.00 68.12 96 PRO A CA 1
ATOM 828 C C . PRO A 1 96 ? 2.013 0.524 10.245 1.00 68.12 96 PRO A C 1
ATOM 830 O O . PRO A 1 96 ? 0.802 0.538 10.450 1.00 68.12 96 PRO A O 1
ATOM 833 N N . PHE A 1 97 ? 2.879 0.488 11.255 1.00 78.12 97 PHE A N 1
ATOM 834 C CA . PHE A 1 97 ? 2.533 0.353 12.655 1.00 78.12 97 PHE A CA 1
ATOM 835 C C . PHE A 1 97 ? 2.696 1.687 13.383 1.00 78.12 97 PHE A C 1
ATOM 837 O O . PHE A 1 97 ? 3.713 2.360 13.266 1.00 78.12 97 PHE A O 1
ATOM 844 N N . ILE A 1 98 ? 1.697 2.019 14.185 1.00 82.62 98 ILE A N 1
ATOM 845 C CA . ILE A 1 98 ? 1.549 3.250 14.946 1.00 82.62 98 ILE A CA 1
ATOM 846 C C . ILE A 1 98 ? 1.789 2.934 16.424 1.00 82.62 98 ILE A C 1
ATOM 848 O O . ILE A 1 98 ? 1.158 2.026 16.968 1.00 82.62 98 ILE A O 1
ATOM 852 N N . GLU A 1 99 ? 2.682 3.673 17.083 1.00 87.56 99 GLU A N 1
ATOM 853 C CA . GLU A 1 99 ? 2.939 3.528 18.522 1.00 87.56 99 GLU A CA 1
ATOM 854 C C . GLU A 1 99 ? 1.789 4.126 19.349 1.00 87.56 99 GLU A C 1
ATOM 856 O O . GLU A 1 99 ? 1.544 5.337 19.304 1.00 87.56 99 GLU A O 1
ATOM 861 N N . LEU A 1 100 ? 1.091 3.271 20.105 1.00 90.12 100 LEU A N 1
ATOM 862 C CA . LEU A 1 100 ? -0.052 3.663 20.934 1.00 90.12 100 LEU A CA 1
ATOM 863 C C . LEU A 1 100 ? 0.360 4.303 22.255 1.00 90.12 100 LEU A C 1
ATOM 865 O O . LEU A 1 100 ? -0.426 5.067 22.815 1.00 90.12 100 LEU A O 1
ATOM 869 N N . LEU A 1 101 ? 1.540 3.964 22.775 1.00 90.38 101 LEU A N 1
ATOM 870 C CA . LEU A 1 101 ? 1.972 4.394 24.099 1.00 90.38 101 LEU A CA 1
ATOM 871 C C . LEU A 1 101 ? 2.852 5.641 24.041 1.00 90.38 101 LEU A C 1
ATOM 873 O O . LEU A 1 101 ? 3.635 5.836 23.113 1.00 90.38 101 LEU A O 1
ATOM 877 N N . ASP A 1 102 ? 2.720 6.497 25.048 1.00 88.31 102 ASP A N 1
ATOM 878 C CA . ASP A 1 102 ? 3.685 7.555 25.328 1.00 88.31 102 ASP A CA 1
ATOM 879 C C . ASP A 1 102 ? 4.847 7.048 26.204 1.00 88.31 102 ASP A C 1
ATOM 881 O O . ASP A 1 102 ? 4.896 5.894 26.638 1.00 88.31 102 ASP A O 1
ATOM 885 N N . ASN A 1 103 ? 5.777 7.950 26.526 1.00 85.31 103 ASN A N 1
ATOM 886 C CA . ASN A 1 103 ? 6.920 7.662 27.399 1.00 85.31 103 ASN A CA 1
ATOM 887 C C . ASN A 1 103 ? 6.519 7.301 28.846 1.00 85.31 103 ASN A C 1
ATOM 889 O O . ASN A 1 103 ? 7.374 6.912 29.638 1.00 85.31 103 ASN A O 1
ATOM 893 N N . GLN A 1 104 ? 5.246 7.461 29.215 1.00 87.38 104 GLN A N 1
ATOM 894 C CA . GLN A 1 104 ? 4.682 7.103 30.516 1.00 87.38 104 GLN A CA 1
ATOM 895 C C . GLN A 1 104 ? 3.839 5.817 30.452 1.00 87.38 104 GLN A C 1
ATOM 897 O O . GLN A 1 104 ? 3.182 5.483 31.440 1.00 87.38 104 GLN A O 1
ATOM 902 N N . LEU A 1 105 ? 3.866 5.090 29.326 1.00 87.25 105 LEU A N 1
ATOM 903 C CA . LEU A 1 105 ? 3.061 3.892 29.057 1.00 87.25 105 LEU A CA 1
ATOM 904 C C . LEU A 1 105 ? 1.544 4.135 29.088 1.00 87.25 105 LEU A C 1
ATOM 906 O O . LEU A 1 105 ? 0.771 3.220 29.380 1.00 87.25 105 LEU A O 1
ATOM 910 N N . LYS A 1 106 ? 1.103 5.356 28.774 1.00 89.12 106 LYS A N 1
ATOM 911 C CA . LYS A 1 106 ? -0.314 5.699 28.616 1.00 89.12 106 LYS A CA 1
ATOM 912 C C . LYS A 1 106 ? -0.702 5.691 27.146 1.00 89.12 106 LYS A C 1
ATOM 914 O O . LYS A 1 106 ? 0.098 6.056 26.287 1.00 89.12 106 LYS A O 1
ATOM 919 N N . ILE A 1 107 ? -1.949 5.308 26.863 1.00 91.19 107 ILE A N 1
ATOM 920 C CA . ILE A 1 107 ? -2.511 5.409 25.512 1.00 91.19 107 ILE A CA 1
ATOM 921 C C . ILE A 1 107 ? -2.549 6.882 25.099 1.00 91.19 107 ILE A C 1
ATOM 923 O O . ILE A 1 107 ? -3.083 7.733 25.812 1.00 91.19 107 ILE A O 1
ATOM 927 N N . ARG A 1 108 ? -2.010 7.171 23.917 1.00 91.12 108 ARG A N 1
ATOM 928 C CA . ARG A 1 108 ? -1.989 8.499 23.300 1.00 91.12 108 ARG A CA 1
ATOM 929 C C . ARG A 1 108 ? -3.332 8.812 22.635 1.00 91.12 108 ARG A C 1
ATOM 931 O O . ARG A 1 108 ? -3.425 8.823 21.411 1.00 91.12 108 ARG A O 1
ATOM 938 N N . TYR A 1 109 ? -4.372 9.061 23.428 1.00 91.81 109 TYR A N 1
ATOM 939 C CA . TYR A 1 109 ? -5.725 9.323 22.912 1.00 91.81 109 TYR A CA 1
ATOM 940 C C . TYR A 1 109 ? -5.790 10.501 21.930 1.00 91.81 109 TYR A C 1
ATOM 942 O O . TYR A 1 109 ? -6.356 10.350 20.857 1.00 91.81 109 TYR A O 1
ATOM 950 N N . GLU A 1 110 ? -5.102 11.609 22.211 1.00 90.06 110 GLU A N 1
ATOM 951 C CA . GLU A 1 110 ? -5.024 12.760 21.290 1.00 90.06 110 GLU A CA 1
ATOM 952 C C . GLU A 1 110 ? -4.440 12.384 19.916 1.00 90.06 110 GLU A C 1
ATOM 954 O O . GLU A 1 110 ? -4.794 12.947 18.881 1.00 90.06 110 GLU A O 1
ATOM 959 N N . PHE A 1 111 ? -3.536 11.400 19.883 1.00 87.88 111 PHE A N 1
ATOM 960 C CA . PHE A 1 111 ? -2.979 10.902 18.631 1.00 87.88 111 PHE A CA 1
ATOM 961 C C . PHE A 1 111 ? -3.959 9.981 17.898 1.00 87.88 111 PHE A C 1
ATOM 963 O O . PHE A 1 111 ? -4.038 10.043 16.672 1.00 87.88 111 PHE A O 1
ATOM 970 N N . LEU A 1 112 ? -4.744 9.181 18.630 1.00 90.94 112 LEU A N 1
ATOM 971 C CA . LEU A 1 112 ? -5.870 8.442 18.053 1.00 90.94 112 LEU A CA 1
ATOM 972 C C . LEU A 1 112 ? -6.902 9.400 17.443 1.00 90.94 112 LEU A C 1
ATOM 974 O O . LEU A 1 112 ? -7.373 9.139 16.341 1.00 90.94 112 LEU A O 1
ATOM 978 N N . ASP A 1 113 ? -7.182 10.536 18.084 1.00 93.06 113 ASP A N 1
ATOM 979 C CA . ASP A 1 113 ? -8.072 11.566 17.532 1.00 93.06 113 ASP A CA 1
ATOM 980 C C . ASP A 1 113 ? -7.530 12.126 16.210 1.00 93.06 113 ASP A C 1
ATOM 982 O O . ASP A 1 113 ? -8.272 12.254 15.236 1.00 93.06 113 ASP A O 1
ATOM 986 N N . SER A 1 114 ? -6.222 12.399 16.133 1.00 89.38 114 SER A N 1
ATOM 987 C CA . SER A 1 114 ? -5.577 12.834 14.887 1.00 89.38 114 SER A CA 1
ATOM 988 C C . SER A 1 114 ? -5.691 11.784 13.780 1.00 89.38 114 SER A C 1
ATOM 990 O O . SER A 1 114 ? -6.006 12.122 12.643 1.00 89.38 114 SER A O 1
ATOM 992 N N . ILE A 1 115 ? -5.473 10.510 14.109 1.00 88.12 115 ILE A N 1
ATOM 993 C CA . ILE A 1 115 ? -5.654 9.393 13.173 1.00 88.12 115 ILE A CA 1
ATOM 994 C C . ILE A 1 115 ? -7.097 9.353 12.666 1.00 88.12 115 ILE A C 1
ATOM 996 O O . ILE A 1 115 ? -7.327 9.125 11.480 1.00 88.12 115 ILE A O 1
ATOM 1000 N N . MET A 1 116 ? -8.073 9.611 13.538 1.00 93.19 116 MET A N 1
ATOM 1001 C CA . MET A 1 116 ? -9.480 9.655 13.152 1.00 93.19 116 MET A CA 1
ATOM 1002 C C . MET A 1 116 ? -9.799 10.791 12.180 1.00 93.19 116 MET A C 1
ATOM 1004 O O . MET A 1 116 ? -10.607 10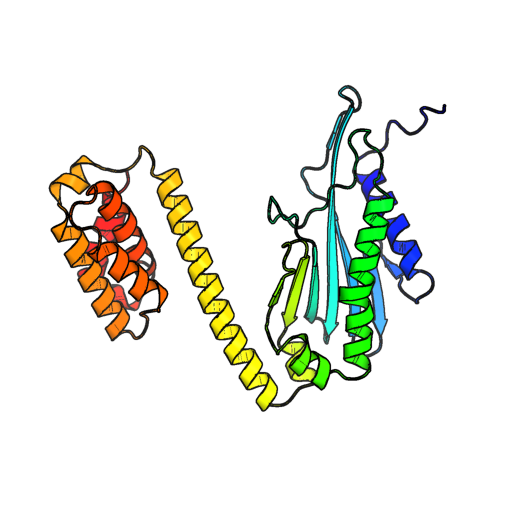.585 11.274 1.00 93.19 116 MET A O 1
ATOM 1008 N N . LEU A 1 117 ? -9.134 11.945 12.291 1.00 93.31 117 LEU A N 1
ATOM 1009 C CA . LEU A 1 117 ? -9.251 13.019 11.297 1.00 93.31 117 LEU A CA 1
ATOM 1010 C C . LEU A 1 117 ? -8.733 12.583 9.919 1.00 93.31 117 LEU A C 1
ATOM 1012 O O . LEU A 1 117 ? -9.340 12.911 8.895 1.00 93.31 117 LEU A O 1
ATOM 1016 N N . ASP A 1 118 ? -7.642 11.818 9.877 1.00 92.44 118 ASP A N 1
ATOM 1017 C CA . ASP A 1 118 ? -7.110 11.276 8.626 1.00 92.44 118 ASP A CA 1
ATOM 1018 C C . ASP A 1 118 ? -8.014 10.182 8.044 1.00 92.44 118 ASP A C 1
ATOM 1020 O O . ASP A 1 118 ? -8.271 10.189 6.840 1.00 92.44 118 ASP A O 1
ATOM 1024 N N . VAL A 1 119 ? -8.561 9.287 8.874 1.00 94.06 119 VAL A N 1
ATOM 1025 C CA . VAL A 1 119 ? -9.547 8.280 8.437 1.00 94.06 119 VAL A CA 1
ATOM 1026 C C . VAL A 1 119 ? -10.805 8.956 7.887 1.00 94.06 119 VAL A C 1
ATOM 1028 O O . VAL A 1 119 ? -11.289 8.578 6.819 1.00 94.06 119 VAL A O 1
ATOM 1031 N N . ASP A 1 120 ? -11.316 9.995 8.546 1.00 95.56 120 ASP A N 1
ATOM 1032 C CA . ASP A 1 120 ? -12.438 10.776 8.022 1.00 95.56 120 ASP A CA 1
ATOM 1033 C C . ASP A 1 120 ? -12.115 11.343 6.631 1.00 95.56 120 ASP A C 1
ATOM 1035 O O . ASP A 1 120 ? -12.831 11.122 5.652 1.00 95.56 120 ASP A O 1
ATOM 1039 N N . LYS A 1 121 ? -10.973 12.020 6.510 1.00 94.81 121 LYS A N 1
ATOM 1040 C CA . LYS A 1 121 ? -10.580 12.715 5.285 1.00 94.81 121 LYS A CA 1
ATOM 1041 C C . LYS A 1 121 ? -10.254 11.783 4.118 1.00 94.81 121 LYS A C 1
ATOM 1043 O O . LYS A 1 121 ? -10.597 12.099 2.977 1.00 94.81 121 LYS A O 1
ATOM 1048 N N . HIS A 1 122 ? -9.556 10.686 4.382 1.00 94.75 122 HIS A N 1
ATOM 1049 C CA . HIS A 1 122 ? -8.961 9.830 3.355 1.00 94.75 122 HIS A CA 1
ATOM 1050 C C . HIS A 1 122 ? -9.715 8.521 3.134 1.00 94.75 122 HIS A C 1
ATOM 1052 O O . HIS A 1 122 ? -9.442 7.822 2.162 1.00 94.75 122 HIS A O 1
ATOM 1058 N N . PHE A 1 123 ? -10.703 8.217 3.975 1.00 96.81 123 PHE A N 1
ATOM 1059 C CA . PHE A 1 123 ? -11.558 7.053 3.800 1.00 96.81 123 PHE A CA 1
ATOM 1060 C C . PHE A 1 123 ? -13.042 7.422 3.772 1.00 96.81 123 PHE A C 1
ATOM 1062 O O . PHE A 1 123 ? -13.695 7.182 2.757 1.00 96.81 123 PHE A O 1
ATOM 1069 N N . LEU A 1 124 ? -13.582 8.065 4.813 1.00 96.38 124 LEU A N 1
ATOM 1070 C CA . LEU A 1 124 ? -15.022 8.361 4.868 1.00 96.38 124 LEU A CA 1
ATOM 1071 C C . LEU A 1 124 ? -15.460 9.347 3.780 1.00 96.38 124 LEU A C 1
ATOM 1073 O O . LEU A 1 124 ? -16.361 9.044 2.998 1.00 96.38 124 LEU A O 1
ATOM 1077 N N . LYS A 1 125 ? -14.753 10.470 3.630 1.00 96.56 125 LYS A N 1
ATOM 1078 C CA . LYS A 1 125 ? -15.007 11.423 2.539 1.00 96.56 125 LYS A CA 1
ATOM 1079 C C . LYS A 1 125 ? -14.754 10.820 1.156 1.00 96.56 125 LYS A C 1
ATOM 1081 O O . LYS A 1 125 ? -15.385 11.226 0.183 1.00 96.56 125 LYS A O 1
ATOM 1086 N N . VAL A 1 126 ? -13.850 9.846 1.037 1.00 96.50 126 VAL A N 1
ATOM 1087 C CA . VAL A 1 126 ? -13.631 9.120 -0.227 1.00 96.50 126 VAL A CA 1
ATOM 1088 C C . VAL A 1 126 ? -14.844 8.258 -0.574 1.00 96.50 126 VAL A C 1
ATOM 1090 O O . VAL A 1 126 ? -15.281 8.273 -1.724 1.00 96.50 126 VAL A O 1
ATOM 1093 N N . ILE A 1 127 ? -15.443 7.574 0.406 1.00 96.44 127 ILE A N 1
ATOM 1094 C CA . ILE A 1 127 ? -16.699 6.834 0.214 1.00 96.44 127 ILE A CA 1
ATOM 1095 C C . ILE A 1 127 ? -17.797 7.771 -0.307 1.00 96.44 127 ILE A C 1
ATOM 1097 O O . ILE A 1 127 ? -18.483 7.432 -1.272 1.00 96.44 127 ILE A O 1
ATOM 1101 N N . GLU A 1 128 ? -17.950 8.959 0.282 1.00 95.88 128 GLU A N 1
ATOM 1102 C CA . GLU A 1 128 ? -18.937 9.950 -0.169 1.00 95.88 128 GLU A CA 1
ATOM 1103 C C . GLU A 1 128 ? -18.683 10.414 -1.607 1.00 95.88 128 GLU A C 1
ATOM 1105 O O . GLU A 1 128 ? -19.609 10.472 -2.416 1.00 95.88 128 GLU A O 1
ATOM 1110 N N . LYS A 1 129 ? -17.426 10.692 -1.964 1.00 96.31 129 LYS A N 1
ATOM 1111 C CA . LYS A 1 129 ? -17.047 11.090 -3.328 1.00 96.31 129 LYS A CA 1
ATOM 1112 C C . LYS A 1 129 ? -17.332 9.998 -4.354 1.00 96.31 129 LYS A C 1
ATOM 1114 O O . LYS A 1 129 ? -17.852 10.303 -5.424 1.00 96.31 129 LYS A O 1
ATOM 1119 N N . ILE A 1 130 ? -17.048 8.739 -4.017 1.00 95.19 130 ILE A N 1
ATOM 1120 C CA . ILE A 1 130 ? -17.363 7.585 -4.871 1.00 95.19 130 ILE A CA 1
ATOM 1121 C C . ILE A 1 130 ? -18.875 7.469 -5.086 1.00 95.19 130 ILE A C 1
ATOM 1123 O O . ILE A 1 130 ? -19.312 7.199 -6.199 1.00 95.19 130 ILE A O 1
ATOM 1127 N N . LYS A 1 131 ? -19.686 7.708 -4.053 1.00 93.38 131 LYS A N 1
ATOM 1128 C CA . LYS A 1 131 ? -21.149 7.659 -4.179 1.00 93.38 131 LYS A CA 1
ATOM 1129 C C . LYS A 1 131 ? -21.717 8.811 -5.002 1.00 93.38 131 LYS A C 1
ATOM 1131 O O . LYS A 1 131 ? -22.618 8.593 -5.803 1.00 93.38 131 LYS A O 1
ATOM 1136 N N . ASN A 1 132 ? -21.202 10.022 -4.800 1.00 95.56 132 ASN A N 1
ATOM 1137 C CA . ASN A 1 132 ? -21.789 11.232 -5.372 1.00 95.56 132 ASN A CA 1
ATOM 1138 C C . ASN A 1 132 ? -21.304 11.515 -6.799 1.00 95.56 132 ASN A C 1
ATOM 1140 O O . ASN A 1 132 ? -22.092 11.938 -7.641 1.00 95.56 132 ASN A O 1
ATOM 1144 N N . ASN A 1 133 ? -20.011 11.323 -7.080 1.00 96.38 133 ASN A N 1
ATOM 1145 C CA . ASN A 1 133 ? -19.430 11.585 -8.398 1.00 96.38 133 ASN A CA 1
ATOM 1146 C C . ASN A 1 133 ? -18.165 10.728 -8.639 1.00 96.38 133 ASN A C 1
ATOM 1148 O O . ASN A 1 133 ? -17.037 11.238 -8.606 1.00 96.38 133 ASN A O 1
ATOM 1152 N N . PRO A 1 134 ? -18.329 9.413 -8.885 1.00 95.69 134 PRO A N 1
ATOM 1153 C CA . PRO A 1 134 ? -17.209 8.475 -8.945 1.00 95.69 134 PRO A CA 1
ATOM 1154 C C . PRO A 1 134 ? -16.255 8.761 -10.106 1.00 95.69 134 PRO A C 1
ATOM 1156 O O . PRO A 1 134 ? -15.040 8.691 -9.926 1.00 95.69 134 PRO A O 1
ATOM 1159 N N . LYS A 1 135 ? -16.773 9.114 -11.291 1.00 96.38 135 LYS A N 1
ATOM 1160 C CA . LYS A 1 135 ? -15.936 9.365 -12.476 1.00 96.38 135 LYS A CA 1
ATOM 1161 C C . LYS A 1 135 ? -15.003 10.555 -12.270 1.00 96.38 135 LYS A C 1
ATOM 1163 O O . LYS A 1 135 ? -13.807 10.433 -12.532 1.00 96.38 135 LYS A O 1
ATOM 1168 N N . ASP A 1 136 ? -15.516 11.671 -11.749 1.00 96.44 136 ASP A N 1
ATOM 1169 C CA . ASP A 1 136 ? -14.675 12.835 -11.454 1.00 96.44 136 ASP A CA 1
ATOM 1170 C C . ASP A 1 136 ? -13.654 12.534 -10.362 1.00 96.44 136 ASP A C 1
ATOM 1172 O O . ASP A 1 136 ? -12.500 12.938 -10.494 1.00 96.44 136 ASP A O 1
ATOM 1176 N N . PHE A 1 137 ? -14.037 11.804 -9.312 1.00 96.75 137 PHE A N 1
ATOM 1177 C CA . PHE A 1 137 ? -13.097 11.412 -8.265 1.00 96.75 137 PHE A CA 1
ATOM 1178 C C . PHE A 1 137 ? -11.937 10.574 -8.830 1.00 96.75 137 PHE A C 1
ATOM 1180 O O . PHE A 1 137 ? -10.764 10.889 -8.605 1.00 96.75 137 PHE A O 1
ATOM 1187 N N . LEU A 1 138 ? -12.253 9.551 -9.630 1.00 97.19 138 LEU A N 1
ATOM 1188 C CA . LEU A 1 138 ? -11.260 8.680 -10.261 1.00 97.19 138 LEU A CA 1
ATOM 1189 C C . LEU A 1 138 ? -10.334 9.452 -11.220 1.00 97.19 138 LEU A C 1
ATOM 1191 O O . LEU A 1 138 ? -9.119 9.251 -11.187 1.00 97.19 138 LEU A O 1
ATOM 1195 N N . LEU A 1 139 ? -10.884 10.343 -12.053 1.00 95.50 139 LEU A N 1
ATOM 1196 C CA . LEU A 1 139 ? -10.130 11.081 -13.075 1.00 95.50 139 LEU A CA 1
ATOM 1197 C C . LEU A 1 139 ? -9.350 12.280 -12.530 1.00 95.50 139 LEU A C 1
ATOM 1199 O O . LEU A 1 139 ? -8.204 12.492 -12.921 1.00 95.50 139 LEU A O 1
ATOM 1203 N N . LYS A 1 140 ? -9.962 13.094 -11.667 1.00 94.31 140 LYS A N 1
ATOM 1204 C CA . LYS A 1 140 ? -9.396 14.384 -11.244 1.00 94.31 140 LYS A CA 1
ATOM 1205 C C . LYS A 1 140 ? -8.558 14.251 -9.980 1.00 94.31 140 LYS A C 1
ATOM 1207 O O . LYS A 1 140 ? -7.474 14.830 -9.912 1.00 94.31 140 LYS A O 1
ATOM 1212 N N . GLU A 1 141 ? -9.037 13.490 -8.997 1.00 94.25 141 GLU A N 1
ATOM 1213 C CA . GLU A 1 141 ? -8.353 13.363 -7.707 1.00 94.25 141 GLU A CA 1
ATOM 1214 C C . GLU A 1 141 ? -7.328 12.232 -7.714 1.00 94.25 141 GLU A C 1
ATOM 1216 O O . GLU A 1 141 ? -6.145 12.480 -7.484 1.00 94.25 141 GLU A O 1
ATOM 1221 N N . LEU A 1 142 ? -7.757 11.005 -8.029 1.00 94.25 142 LEU A N 1
ATOM 1222 C CA . LEU A 1 142 ? -6.845 9.856 -8.068 1.00 94.25 142 LEU A CA 1
ATOM 1223 C C . LEU A 1 142 ? -6.010 9.807 -9.350 1.00 94.25 142 LEU A C 1
ATOM 1225 O O . LEU A 1 142 ? -5.000 9.105 -9.392 1.00 94.25 142 LEU A O 1
ATOM 1229 N N . LYS A 1 143 ? -6.426 10.533 -10.399 1.00 95.75 143 LYS A N 1
ATOM 1230 C CA . LYS A 1 143 ? -5.781 10.542 -11.724 1.00 95.75 143 LYS A CA 1
ATOM 1231 C C . LYS A 1 143 ? -5.570 9.137 -12.287 1.00 95.75 143 LYS A C 1
ATOM 1233 O O . LYS A 1 143 ? -4.613 8.898 -13.022 1.00 95.75 143 LYS A O 1
ATOM 1238 N N . LEU A 1 144 ? -6.447 8.207 -11.900 1.00 96.25 144 LEU A N 1
ATOM 1239 C CA . LEU A 1 144 ? -6.359 6.782 -12.213 1.00 96.25 144 LEU A CA 1
ATOM 1240 C C . LEU A 1 144 ? -4.987 6.166 -11.882 1.00 96.25 144 LEU A C 1
ATOM 1242 O O . LEU A 1 144 ? -4.534 5.251 -12.569 1.00 96.25 144 LEU A O 1
ATOM 1246 N N . MET A 1 145 ? -4.293 6.674 -10.862 1.00 95.38 145 MET A N 1
ATOM 1247 C CA . MET A 1 145 ? -3.062 6.060 -10.371 1.00 95.38 145 MET A CA 1
ATOM 1248 C C . MET A 1 145 ? -3.407 4.836 -9.518 1.00 95.38 145 MET A C 1
ATOM 1250 O O . MET A 1 145 ? -4.335 4.907 -8.714 1.00 95.38 145 MET A O 1
ATOM 1254 N N . PRO A 1 146 ? -2.683 3.712 -9.661 1.00 94.38 146 PRO A N 1
ATOM 1255 C CA . PRO A 1 146 ? -2.934 2.511 -8.862 1.00 94.38 146 PRO A CA 1
ATOM 1256 C C . PRO A 1 146 ? -2.594 2.708 -7.380 1.00 94.38 146 PRO A C 1
ATOM 1258 O O . PRO A 1 146 ? -3.069 1.956 -6.533 1.00 94.38 146 PRO A O 1
ATOM 1261 N N . GLU A 1 147 ? -1.768 3.702 -7.065 1.00 92.62 147 GLU A N 1
ATOM 1262 C CA . GLU A 1 147 ? -1.295 3.997 -5.724 1.00 92.62 147 GLU A CA 1
ATOM 1263 C C . GLU A 1 147 ? -0.922 5.474 -5.612 1.00 92.62 147 GLU A C 1
ATOM 1265 O O . GLU A 1 147 ? -0.468 6.086 -6.583 1.00 92.62 147 GLU A O 1
ATOM 1270 N N . GLY A 1 148 ? -1.067 6.030 -4.415 1.00 89.38 148 GLY A N 1
ATOM 1271 C CA . GLY A 1 148 ? -0.497 7.320 -4.064 1.00 89.38 148 GLY A CA 1
ATOM 1272 C C . GLY A 1 148 ? -0.128 7.387 -2.590 1.00 89.38 148 GLY A C 1
ATOM 1273 O O . GLY A 1 148 ? -0.613 6.611 -1.769 1.00 89.38 148 GLY A O 1
ATOM 1274 N N . GLN A 1 149 ? 0.741 8.335 -2.260 1.00 86.81 149 GLN A N 1
ATOM 1275 C CA . GLN A 1 149 ? 1.302 8.494 -0.926 1.00 86.81 149 GLN A CA 1
ATOM 1276 C C . GLN A 1 149 ? 1.250 9.957 -0.495 1.00 86.81 149 GLN A C 1
ATOM 1278 O O . GLN A 1 149 ? 1.293 10.869 -1.328 1.00 86.81 149 GLN A O 1
ATOM 1283 N N . SER A 1 150 ? 1.145 10.186 0.811 1.00 85.69 150 SER A N 1
ATOM 1284 C CA . SER A 1 150 ? 1.263 11.521 1.382 1.00 85.69 150 SER A CA 1
ATOM 1285 C C . SER A 1 150 ? 2.684 12.077 1.208 1.00 85.69 150 SER A C 1
ATOM 1287 O O . SER A 1 150 ? 3.661 11.334 1.112 1.00 85.69 150 SER A O 1
ATOM 1289 N N . LYS A 1 151 ? 2.824 13.409 1.166 1.00 81.38 151 LYS A N 1
ATOM 1290 C CA . LYS A 1 151 ? 4.133 14.066 0.965 1.00 81.38 151 LYS A CA 1
ATOM 1291 C C . LYS A 1 151 ? 5.115 13.813 2.112 1.00 81.38 151 LYS A C 1
ATOM 1293 O O . LYS A 1 151 ? 6.322 13.820 1.902 1.00 81.38 151 LYS A O 1
ATOM 1298 N N . ASP A 1 152 ? 4.580 13.645 3.311 1.00 78.81 152 ASP A N 1
ATOM 1299 C CA . ASP A 1 152 ? 5.289 13.344 4.553 1.00 78.81 152 ASP A CA 1
ATOM 1300 C C . ASP A 1 152 ? 5.423 11.832 4.807 1.00 78.81 152 ASP A C 1
ATOM 1302 O O . ASP A 1 152 ? 5.947 11.439 5.846 1.00 78.81 152 ASP A O 1
ATOM 1306 N N . TYR A 1 153 ? 4.988 10.986 3.863 1.00 76.56 153 TYR A N 1
ATOM 1307 C CA . TYR A 1 153 ? 5.066 9.522 3.931 1.00 76.56 153 TYR A CA 1
ATOM 1308 C C . TYR A 1 153 ? 4.319 8.890 5.120 1.00 76.56 153 TYR A C 1
ATOM 1310 O O . TYR A 1 153 ? 4.585 7.740 5.465 1.00 76.56 153 TYR A O 1
ATOM 1318 N N . SER A 1 154 ? 3.386 9.617 5.736 1.00 78.19 154 SER A N 1
ATOM 1319 C CA . SER A 1 154 ? 2.577 9.169 6.875 1.00 78.19 154 SER A CA 1
ATOM 1320 C C . SER A 1 154 ? 1.434 8.226 6.492 1.00 78.19 154 SER A C 1
ATOM 1322 O O . SER A 1 154 ? 0.950 7.470 7.334 1.00 78.19 154 SER A O 1
ATOM 1324 N N . TYR A 1 155 ? 0.998 8.226 5.231 1.00 86.56 155 TYR A N 1
ATOM 1325 C CA . TYR A 1 155 ? -0.024 7.299 4.747 1.00 86.56 155 TYR A CA 1
ATOM 1326 C C . TYR A 1 155 ? 0.087 7.019 3.253 1.00 86.56 155 TYR A C 1
ATOM 1328 O O . TYR A 1 155 ? 0.699 7.768 2.487 1.00 86.56 155 TYR A O 1
ATOM 1336 N N . GLN A 1 156 ? -0.582 5.950 2.832 1.00 90.25 156 GLN A N 1
ATOM 1337 C CA . GLN A 1 156 ? -0.692 5.521 1.448 1.00 90.25 156 GLN A CA 1
ATOM 1338 C C . GLN A 1 156 ? -2.115 5.060 1.139 1.00 90.25 156 GLN A C 1
ATOM 1340 O O . GLN A 1 156 ? -2.868 4.629 2.016 1.00 90.25 156 GLN A O 1
ATOM 1345 N N . TRP A 1 157 ? -2.482 5.149 -0.134 1.00 94.44 157 TRP A N 1
ATOM 1346 C CA . TRP A 1 157 ? -3.708 4.574 -0.656 1.00 94.44 157 TRP A CA 1
ATOM 1347 C C . TRP A 1 157 ? -3.447 3.774 -1.929 1.00 94.44 157 TRP A C 1
ATOM 1349 O O . TRP A 1 157 ? -2.527 4.071 -2.687 1.00 94.44 157 TRP A O 1
ATOM 1359 N N . CYS A 1 158 ? -4.287 2.775 -2.177 1.00 94.50 158 CYS A N 1
ATOM 1360 C CA . CYS A 1 158 ? -4.259 1.937 -3.368 1.00 94.50 158 CYS A CA 1
ATOM 1361 C C . CYS A 1 158 ? -5.628 1.951 -4.051 1.00 94.50 158 CYS A C 1
ATOM 1363 O O . CYS A 1 158 ? -6.657 1.776 -3.398 1.00 94.50 158 CYS A O 1
ATOM 1365 N N . LEU A 1 159 ? -5.630 2.108 -5.372 1.00 97.00 159 LEU A N 1
ATOM 1366 C CA . LEU A 1 159 ? -6.800 1.995 -6.235 1.00 97.00 159 LEU A CA 1
ATOM 1367 C C . LEU A 1 159 ? -6.700 0.707 -7.051 1.00 97.00 159 LEU A C 1
ATOM 1369 O O . LEU A 1 159 ? -5.762 0.511 -7.832 1.00 97.00 159 LEU A O 1
ATOM 1373 N N . ASN A 1 160 ? -7.699 -0.159 -6.918 1.00 95.25 160 ASN A N 1
ATOM 1374 C CA . ASN A 1 160 ? -7.788 -1.369 -7.718 1.00 95.25 160 ASN A CA 1
ATOM 1375 C C . ASN A 1 160 ? -8.583 -1.122 -9.006 1.00 95.25 160 ASN A C 1
ATOM 1377 O O . ASN A 1 160 ? -9.515 -0.317 -9.048 1.00 95.25 160 ASN A O 1
ATOM 1381 N N . ARG A 1 161 ? -8.239 -1.886 -10.046 1.00 94.94 161 ARG A N 1
ATOM 1382 C CA . ARG A 1 161 ? -8.916 -1.893 -11.344 1.00 94.94 161 ARG A CA 1
ATOM 1383 C C . ARG A 1 161 ? -10.413 -2.148 -11.198 1.00 94.94 161 ARG A C 1
ATOM 1385 O O . ARG A 1 161 ? -11.177 -1.523 -11.912 1.00 94.94 161 ARG A O 1
ATOM 1392 N N . SER A 1 162 ? -10.830 -2.974 -10.233 1.00 94.69 162 SER A N 1
ATOM 1393 C CA . SER A 1 162 ? -12.244 -3.300 -10.000 1.00 94.69 162 SER A CA 1
ATOM 1394 C C . SER A 1 162 ? -13.134 -2.072 -9.789 1.00 94.69 162 SER A C 1
ATOM 1396 O O . SER A 1 162 ? -14.273 -2.074 -10.243 1.00 94.69 162 SER A O 1
ATOM 1398 N N . LEU A 1 163 ? -12.633 -1.011 -9.144 1.00 95.75 163 LEU A N 1
ATOM 1399 C CA . LEU A 1 163 ? -13.405 0.221 -8.963 1.00 95.75 163 LEU A CA 1
ATOM 1400 C C . LEU A 1 163 ? -13.528 1.019 -10.269 1.00 95.75 163 LEU A C 1
ATOM 1402 O O . LEU A 1 163 ? -14.565 1.627 -10.530 1.00 95.75 163 LEU A O 1
ATOM 1406 N N . VAL A 1 164 ? -12.473 1.001 -11.089 1.00 96.62 164 VAL A N 1
ATOM 1407 C CA . VAL A 1 164 ? -12.450 1.642 -12.411 1.00 96.62 164 VAL A CA 1
ATOM 1408 C C . VAL A 1 164 ? -13.327 0.870 -13.393 1.00 96.62 164 VAL A C 1
ATOM 1410 O O . VAL A 1 164 ? -14.073 1.493 -14.130 1.00 96.62 164 VAL A O 1
ATOM 1413 N N . ASP A 1 165 ? -13.299 -0.463 -13.358 1.00 95.56 165 ASP A N 1
ATOM 1414 C CA . ASP A 1 165 ? -14.178 -1.325 -14.155 1.00 95.56 165 ASP A CA 1
ATOM 1415 C C . ASP A 1 165 ? -15.658 -1.070 -13.812 1.00 95.56 165 ASP A C 1
ATOM 1417 O O . ASP A 1 165 ? -16.510 -1.089 -14.692 1.00 95.56 165 ASP A O 1
ATOM 1421 N N . TYR A 1 166 ? -15.971 -0.814 -12.536 1.00 95.88 166 TYR A N 1
ATOM 1422 C CA . TYR A 1 166 ? -17.350 -0.631 -12.079 1.00 95.88 166 TYR A CA 1
ATOM 1423 C C . TYR A 1 166 ? -17.957 0.726 -12.455 1.00 95.88 166 TYR A C 1
ATOM 1425 O O . TYR A 1 166 ? -19.126 0.797 -12.824 1.00 95.88 166 TYR A O 1
ATOM 1433 N N . TYR A 1 167 ? -17.182 1.809 -12.343 1.00 95.81 167 TYR A N 1
ATOM 1434 C CA . TYR A 1 167 ? -17.684 3.174 -12.563 1.00 95.81 167 TYR A CA 1
ATOM 1435 C C . TYR A 1 167 ? -17.172 3.851 -13.834 1.00 95.81 167 TYR A C 1
ATOM 1437 O O . TYR A 1 167 ? -17.726 4.873 -14.243 1.00 95.81 167 TYR A O 1
ATOM 1445 N N . GLY A 1 168 ? -16.078 3.359 -14.404 1.00 93.69 168 GLY A N 1
ATOM 1446 C CA . GLY A 1 168 ? -15.386 3.966 -15.531 1.00 93.69 168 GLY A CA 1
ATOM 1447 C C . GLY A 1 168 ? -15.892 3.488 -16.886 1.00 93.69 168 GLY A C 1
ATOM 1448 O O . GLY A 1 168 ? -16.950 2.883 -17.019 1.00 93.69 168 GLY A O 1
ATOM 1449 N N . ASP A 1 169 ? -15.117 3.816 -17.910 1.00 95.19 169 ASP A N 1
ATOM 1450 C CA . ASP A 1 169 ? -15.283 3.356 -19.285 1.00 95.19 169 ASP A CA 1
ATOM 1451 C C . ASP A 1 169 ? -13.920 2.927 -19.851 1.00 95.19 169 ASP A C 1
ATOM 1453 O O . ASP A 1 169 ? -12.883 3.059 -19.189 1.00 95.19 169 ASP A O 1
ATOM 1457 N N . ASP A 1 170 ? -13.908 2.425 -21.086 1.00 96.12 170 ASP A N 1
ATOM 1458 C CA . ASP A 1 170 ? -12.701 1.905 -21.737 1.00 96.12 170 ASP A CA 1
ATOM 1459 C C . ASP A 1 170 ? -11.556 2.929 -21.796 1.00 96.12 170 ASP A C 1
ATOM 1461 O O . ASP A 1 170 ? -10.378 2.566 -21.712 1.00 96.12 170 ASP A O 1
ATOM 1465 N N . SER A 1 171 ? -11.879 4.224 -21.892 1.00 96.25 171 SER A N 1
ATOM 1466 C CA . SER A 1 171 ? -10.867 5.281 -21.910 1.00 96.25 171 SER A CA 1
ATOM 1467 C C . SER A 1 171 ? -10.167 5.402 -20.554 1.00 96.25 171 SER A C 1
ATOM 1469 O O . SER A 1 171 ? -8.937 5.478 -20.490 1.00 96.25 171 SER A O 1
ATOM 1471 N N . MET A 1 172 ? -10.933 5.326 -19.462 1.00 97.44 172 MET A N 1
ATOM 1472 C CA . MET A 1 172 ? -10.408 5.340 -18.098 1.00 97.44 172 MET A CA 1
ATOM 1473 C C . MET A 1 172 ? -9.588 4.083 -17.805 1.00 97.44 172 MET A C 1
ATOM 1475 O O . MET A 1 172 ? -8.511 4.176 -17.216 1.00 97.44 172 MET A O 1
ATOM 1479 N N . LEU A 1 173 ? -10.045 2.916 -18.258 1.00 97.00 173 LEU A N 1
ATOM 1480 C CA . LEU A 1 173 ? -9.299 1.667 -18.102 1.00 97.00 173 LEU A CA 1
ATOM 1481 C C . LEU A 1 173 ? -7.953 1.716 -18.826 1.00 97.00 173 LEU A C 1
ATOM 1483 O O . LEU A 1 173 ? -6.932 1.361 -18.241 1.00 97.00 173 LEU A O 1
ATOM 1487 N N . CYS A 1 174 ? -7.918 2.257 -20.046 1.00 96.31 174 CYS A N 1
ATOM 1488 C CA . CYS A 1 174 ? -6.677 2.452 -20.793 1.00 96.31 174 CYS A CA 1
ATOM 1489 C C . CYS A 1 174 ? -5.685 3.363 -20.049 1.00 96.31 174 CYS A C 1
ATOM 1491 O O . CYS A 1 174 ? -4.485 3.081 -20.012 1.00 96.31 174 CYS A O 1
ATOM 1493 N N . ILE A 1 175 ? -6.165 4.444 -19.423 1.00 96.75 175 ILE A N 1
ATOM 1494 C CA . ILE A 1 175 ? -5.316 5.331 -18.613 1.00 96.75 175 ILE A CA 1
ATOM 1495 C C . ILE A 1 175 ? -4.817 4.603 -17.357 1.00 96.75 175 ILE A C 1
ATOM 1497 O O . ILE A 1 175 ? -3.623 4.656 -17.061 1.00 96.75 175 ILE A O 1
ATOM 1501 N N . TYR A 1 176 ? -5.696 3.897 -16.642 1.00 96.69 176 TYR A N 1
ATOM 1502 C CA . TYR A 1 176 ? -5.322 3.136 -15.450 1.00 96.69 176 TYR A CA 1
ATOM 1503 C C . TYR A 1 176 ? -4.268 2.068 -15.766 1.00 96.69 176 TYR A C 1
ATOM 1505 O O . TYR A 1 176 ? -3.264 1.965 -15.062 1.00 96.69 176 TYR A O 1
ATOM 1513 N N . ASP A 1 177 ? -4.446 1.305 -16.846 1.00 94.50 177 ASP A N 1
ATOM 1514 C CA . ASP A 1 177 ? -3.512 0.251 -17.242 1.00 94.50 177 ASP A CA 1
ATOM 1515 C C . ASP A 1 177 ? -2.142 0.82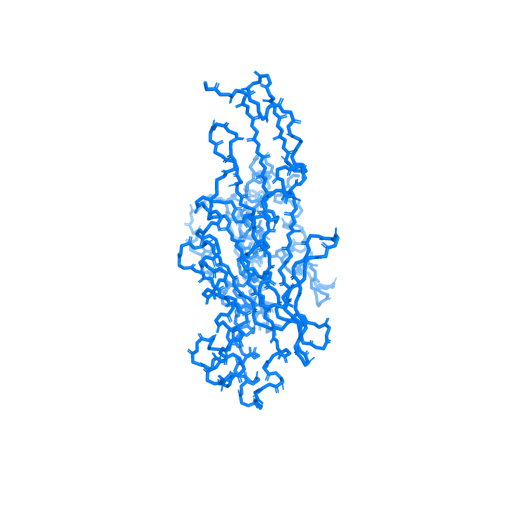8 -17.641 1.00 94.50 177 ASP A C 1
ATOM 1517 O O . ASP A 1 177 ? -1.107 0.287 -17.237 1.00 94.50 177 ASP A O 1
ATOM 1521 N N . LYS A 1 178 ? -2.112 1.985 -18.322 1.00 93.62 178 LYS A N 1
ATOM 1522 C CA . LYS A 1 178 ? -0.868 2.734 -18.585 1.00 93.62 178 LYS A CA 1
ATOM 1523 C C . LYS A 1 178 ? -0.186 3.178 -17.292 1.00 93.62 178 LYS A C 1
ATOM 1525 O O . LYS A 1 178 ? 1.002 2.920 -17.105 1.00 93.62 178 LYS A O 1
ATOM 1530 N N . ASN A 1 179 ? -0.926 3.790 -16.370 1.00 93.12 179 ASN A N 1
ATOM 1531 C CA . ASN A 1 179 ? -0.390 4.221 -15.076 1.00 93.12 179 ASN A CA 1
ATOM 1532 C C . ASN A 1 179 ? 0.133 3.038 -14.253 1.00 93.12 179 ASN A C 1
ATOM 1534 O O . ASN A 1 179 ? 1.184 3.126 -13.620 1.00 93.12 179 ASN A O 1
ATOM 1538 N N . LYS A 1 180 ? -0.568 1.903 -14.292 1.00 91.06 180 LYS A N 1
ATOM 1539 C CA . LYS A 1 180 ? -0.162 0.662 -13.630 1.00 91.06 180 LYS A CA 1
ATOM 1540 C C . LYS A 1 180 ? 1.121 0.088 -14.211 1.00 91.06 180 LYS A C 1
ATOM 1542 O O . LYS A 1 180 ? 1.935 -0.435 -13.451 1.00 91.06 180 LYS A O 1
ATOM 1547 N N . GLN A 1 181 ? 1.319 0.185 -15.522 1.00 86.50 181 GLN A N 1
ATOM 1548 C CA . GLN A 1 181 ? 2.575 -0.208 -16.149 1.00 86.50 181 GLN A CA 1
ATOM 1549 C C . GLN A 1 181 ? 3.732 0.679 -15.675 1.00 86.50 181 GLN A C 1
ATOM 1551 O O . GLN A 1 181 ? 4.731 0.150 -15.192 1.00 86.50 181 GLN A O 1
ATOM 1556 N N . VAL A 1 182 ? 3.561 2.003 -15.710 1.00 84.69 182 VAL A N 1
ATOM 1557 C CA . VAL A 1 182 ? 4.574 2.959 -15.226 1.00 84.69 182 VAL A CA 1
ATOM 1558 C C . VAL A 1 182 ? 4.907 2.714 -13.752 1.00 84.69 182 VAL A C 1
ATOM 1560 O O . VAL A 1 182 ? 6.075 2.628 -13.378 1.00 84.69 182 VAL A O 1
ATOM 1563 N N . TYR A 1 183 ? 3.892 2.528 -12.906 1.00 81.38 183 TYR A N 1
ATOM 1564 C CA . TYR A 1 183 ? 4.090 2.202 -11.495 1.00 81.38 183 TYR A CA 1
ATOM 1565 C C . TYR A 1 183 ? 4.883 0.899 -11.313 1.00 81.38 183 TYR A C 1
ATOM 1567 O O . TYR A 1 183 ? 5.831 0.864 -10.532 1.00 81.38 183 TYR A O 1
ATOM 1575 N N . LYS A 1 184 ? 4.544 -0.169 -12.052 1.00 80.06 184 LYS A N 1
ATOM 1576 C CA . LYS A 1 184 ? 5.283 -1.442 -11.993 1.00 80.06 184 LYS A CA 1
ATOM 1577 C C . LYS A 1 184 ? 6.742 -1.276 -12.407 1.00 80.06 184 LYS A C 1
ATOM 1579 O O . LYS A 1 184 ? 7.613 -1.879 -11.789 1.00 80.06 184 LYS A O 1
ATOM 1584 N N . GLU A 1 185 ? 7.017 -0.471 -13.429 1.00 75.31 185 GLU A N 1
ATOM 1585 C CA . GLU A 1 185 ? 8.385 -0.165 -13.853 1.00 75.31 185 GLU A CA 1
ATOM 1586 C C . GLU A 1 185 ? 9.167 0.524 -12.728 1.00 75.31 185 GLU A C 1
ATOM 1588 O O . GLU A 1 185 ? 10.254 0.067 -12.377 1.00 75.31 185 GLU A O 1
ATOM 1593 N N . ILE A 1 186 ? 8.586 1.539 -12.081 1.00 72.50 186 ILE A N 1
ATOM 1594 C CA . ILE A 1 186 ? 9.200 2.221 -10.930 1.00 72.50 186 ILE A CA 1
ATOM 1595 C C . ILE A 1 186 ? 9.411 1.255 -9.756 1.00 72.50 186 ILE A C 1
ATOM 1597 O O . ILE A 1 186 ? 10.500 1.210 -9.184 1.00 72.50 186 ILE A O 1
ATOM 1601 N N . ALA A 1 187 ? 8.406 0.449 -9.406 1.00 70.25 187 ALA A N 1
ATOM 1602 C CA . ALA A 1 187 ? 8.500 -0.520 -8.315 1.00 70.25 187 ALA A CA 1
ATOM 1603 C C . ALA A 1 187 ? 9.617 -1.548 -8.564 1.00 70.25 187 ALA A C 1
ATOM 1605 O O . ALA A 1 187 ? 10.402 -1.850 -7.664 1.00 70.25 187 ALA A O 1
ATOM 1606 N N . ASN A 1 188 ? 9.749 -2.023 -9.805 1.00 70.12 188 ASN A N 1
ATOM 1607 C CA . ASN A 1 188 ? 10.835 -2.910 -10.212 1.00 70.12 188 ASN A CA 1
ATOM 1608 C C . ASN A 1 188 ? 12.205 -2.231 -10.092 1.00 70.12 188 ASN A C 1
ATOM 1610 O O . ASN A 1 188 ? 13.160 -2.865 -9.649 1.00 70.12 188 ASN A O 1
ATOM 1614 N N . ILE A 1 189 ? 12.313 -0.947 -10.443 1.00 71.12 189 ILE A N 1
ATOM 1615 C CA . ILE A 1 189 ? 13.547 -0.168 -10.276 1.00 71.12 189 ILE A CA 1
ATOM 1616 C C . ILE A 1 189 ? 13.927 -0.064 -8.800 1.00 71.12 189 ILE A C 1
ATOM 1618 O O . ILE A 1 189 ? 15.056 -0.381 -8.432 1.00 71.12 189 ILE A O 1
ATOM 1622 N N . VAL A 1 190 ? 12.984 0.326 -7.940 1.00 67.81 190 VAL A N 1
ATOM 1623 C CA . VAL A 1 190 ? 13.214 0.427 -6.491 1.00 67.81 190 VAL A CA 1
ATOM 1624 C C . VAL A 1 190 ? 13.621 -0.927 -5.909 1.00 67.81 190 VAL A C 1
ATOM 1626 O O . VAL A 1 190 ? 14.548 -1.001 -5.100 1.00 67.81 190 VAL A O 1
ATOM 1629 N N . HIS A 1 191 ? 12.974 -2.010 -6.344 1.00 66.94 191 HIS A N 1
ATOM 1630 C CA . HIS A 1 191 ? 13.342 -3.365 -5.947 1.00 66.94 191 HIS A CA 1
ATOM 1631 C C . HIS A 1 191 ? 14.779 -3.712 -6.356 1.00 66.94 191 HIS A C 1
ATOM 1633 O O . HIS A 1 191 ? 15.552 -4.166 -5.513 1.00 66.94 191 HIS A O 1
ATOM 1639 N N . ARG A 1 192 ? 15.168 -3.433 -7.608 1.00 66.25 192 ARG A N 1
ATOM 1640 C CA . ARG A 1 192 ? 16.536 -3.652 -8.107 1.00 66.25 192 ARG A CA 1
ATOM 1641 C C . ARG A 1 192 ? 17.565 -2.860 -7.303 1.00 66.25 192 ARG A C 1
ATOM 1643 O O . ARG A 1 192 ? 18.536 -3.443 -6.835 1.00 66.25 192 ARG A O 1
ATOM 1650 N N . ILE A 1 193 ? 17.318 -1.574 -7.049 1.00 67.06 193 ILE A N 1
ATOM 1651 C CA . ILE A 1 193 ? 18.194 -0.728 -6.217 1.00 67.06 193 ILE A CA 1
ATOM 1652 C C . ILE A 1 193 ? 18.310 -1.288 -4.790 1.00 67.06 193 ILE A C 1
ATOM 1654 O O . ILE A 1 193 ? 19.392 -1.309 -4.205 1.00 67.06 193 ILE A O 1
ATOM 1658 N N . SER A 1 194 ? 17.208 -1.772 -4.215 1.00 65.69 194 SER A N 1
ATOM 1659 C CA . SER A 1 194 ? 17.208 -2.354 -2.866 1.00 65.69 194 SER A CA 1
ATOM 1660 C C . SER A 1 194 ? 18.008 -3.658 -2.810 1.00 65.69 194 SER A C 1
ATOM 1662 O O . SER A 1 194 ? 18.768 -3.873 -1.866 1.00 65.69 194 SER A O 1
ATOM 1664 N N . GLN A 1 195 ? 17.878 -4.516 -3.827 1.00 65.56 195 GLN A N 1
ATOM 1665 C CA . GLN A 1 195 ? 18.689 -5.726 -3.971 1.00 65.56 195 GLN A CA 1
ATOM 1666 C C . GLN A 1 195 ? 20.170 -5.394 -4.160 1.00 65.56 195 GLN A C 1
ATOM 1668 O O . GLN A 1 195 ? 21.014 -6.009 -3.513 1.00 65.56 195 GLN A O 1
ATOM 1673 N N . GLU A 1 196 ? 20.491 -4.399 -4.989 1.00 67.31 196 GLU A N 1
ATOM 1674 C CA . GLU A 1 196 ? 21.856 -3.894 -5.150 1.00 67.31 196 GLU A CA 1
ATOM 1675 C C . GLU A 1 196 ? 22.443 -3.441 -3.818 1.00 67.31 196 GLU A C 1
ATOM 1677 O O . GLU A 1 196 ? 23.552 -3.838 -3.462 1.00 67.31 196 GLU A O 1
ATOM 1682 N N . HIS A 1 197 ? 21.685 -2.649 -3.058 1.00 64.81 197 HIS A N 1
ATOM 1683 C CA . HIS A 1 197 ? 22.098 -2.174 -1.747 1.00 64.81 197 HIS A CA 1
ATOM 1684 C C . HIS A 1 197 ? 22.299 -3.334 -0.765 1.00 64.81 197 HIS A C 1
ATOM 1686 O O . HIS A 1 197 ? 23.318 -3.388 -0.078 1.00 64.81 197 HIS A O 1
ATOM 1692 N N . TYR A 1 198 ? 21.368 -4.291 -0.728 1.00 64.38 198 TYR A N 1
ATOM 1693 C CA . TYR A 1 198 ? 21.472 -5.482 0.114 1.00 64.38 198 TYR A CA 1
ATOM 1694 C C . TYR A 1 198 ? 22.716 -6.310 -0.222 1.00 64.38 198 TYR A C 1
ATOM 1696 O O . TYR A 1 198 ? 23.474 -6.660 0.684 1.00 64.38 198 TYR A O 1
ATOM 1704 N N . ILE A 1 199 ? 22.955 -6.582 -1.510 1.00 64.62 199 ILE A N 1
ATOM 1705 C CA . ILE A 1 199 ? 24.134 -7.313 -1.984 1.00 64.62 199 ILE A CA 1
ATOM 1706 C C . ILE A 1 199 ? 25.394 -6.554 -1.582 1.00 64.62 199 ILE A C 1
ATOM 1708 O O . ILE A 1 199 ? 26.235 -7.145 -0.919 1.00 64.62 199 ILE A O 1
ATOM 1712 N N . CYS A 1 200 ? 25.486 -5.253 -1.876 1.00 63.38 200 CYS A N 1
ATOM 1713 C CA . CYS A 1 200 ? 26.630 -4.417 -1.504 1.00 63.38 200 CYS A CA 1
ATOM 1714 C C . CYS A 1 200 ? 26.899 -4.408 0.010 1.00 63.38 200 CYS A C 1
ATOM 1716 O O . CYS A 1 200 ? 28.050 -4.421 0.441 1.00 63.38 200 CYS A O 1
ATOM 1718 N N . MET A 1 201 ? 25.851 -4.365 0.837 1.00 60.62 201 MET A N 1
ATOM 1719 C CA . MET A 1 201 ? 25.980 -4.357 2.296 1.00 60.62 201 MET A CA 1
ATOM 1720 C C . MET A 1 201 ? 26.400 -5.722 2.847 1.00 60.62 201 MET A C 1
ATOM 1722 O O . MET A 1 201 ? 27.230 -5.780 3.752 1.00 60.62 201 MET A O 1
ATOM 1726 N N . LYS A 1 202 ? 25.861 -6.819 2.303 1.00 61.97 202 LYS A N 1
ATOM 1727 C CA . LYS A 1 202 ? 26.205 -8.193 2.705 1.00 61.97 202 LYS A CA 1
ATOM 1728 C C . LYS A 1 202 ? 27.529 -8.686 2.123 1.00 61.97 202 LYS A C 1
ATOM 1730 O O . LYS A 1 202 ? 28.131 -9.583 2.706 1.00 61.97 202 LYS A O 1
ATOM 1735 N N . SER A 1 203 ? 27.978 -8.122 1.004 1.00 60.97 203 SER A N 1
ATOM 1736 C CA . SER A 1 203 ? 29.235 -8.485 0.351 1.00 60.97 203 SER A CA 1
ATOM 1737 C C . SER A 1 203 ? 30.454 -7.805 0.968 1.00 60.97 203 SER A C 1
ATOM 1739 O O . SER A 1 203 ? 31.572 -8.187 0.637 1.00 60.97 203 SER A O 1
ATOM 1741 N N . LYS A 1 204 ? 30.294 -6.825 1.871 1.00 58.78 204 LYS A N 1
ATOM 1742 C CA . LYS A 1 204 ? 31.428 -6.236 2.605 1.00 58.78 204 LYS A CA 1
ATOM 1743 C C . LYS A 1 204 ? 32.198 -7.341 3.346 1.00 58.78 204 LYS A C 1
ATOM 1745 O O . LYS A 1 204 ? 31.663 -7.955 4.264 1.00 58.78 204 LYS A O 1
ATOM 1750 N N . GLY A 1 205 ? 33.434 -7.601 2.911 1.00 63.00 205 GLY A N 1
ATOM 1751 C CA . GLY A 1 205 ? 34.302 -8.669 3.431 1.00 63.00 205 GLY A CA 1
ATOM 1752 C C . GLY A 1 205 ? 34.120 -10.054 2.788 1.00 63.00 205 GLY A C 1
ATOM 1753 O O . GLY A 1 205 ? 34.714 -11.014 3.262 1.00 63.00 205 GLY A O 1
ATOM 1754 N N . ARG A 1 206 ? 33.304 -10.179 1.731 1.00 72.75 206 ARG A N 1
ATOM 1755 C CA . ARG A 1 206 ? 33.061 -11.431 0.981 1.00 72.75 206 ARG A CA 1
ATOM 1756 C C . ARG A 1 206 ? 33.314 -11.293 -0.518 1.00 72.75 206 ARG A C 1
ATOM 1758 O O . ARG A 1 206 ? 32.887 -12.146 -1.285 1.00 72.75 206 ARG A O 1
ATOM 1765 N N . ILE A 1 207 ? 33.945 -10.208 -0.954 1.00 81.31 207 ILE A N 1
ATOM 1766 C CA . ILE A 1 207 ? 34.290 -10.033 -2.364 1.00 81.31 207 ILE A CA 1
ATOM 1767 C C . ILE A 1 207 ? 35.613 -10.744 -2.624 1.00 81.31 207 ILE A C 1
ATOM 1769 O O . ILE A 1 207 ? 36.574 -10.565 -1.877 1.00 81.31 207 ILE A O 1
ATOM 1773 N N . ASN A 1 208 ? 35.665 -11.539 -3.687 1.00 86.94 208 ASN A N 1
ATOM 1774 C CA . ASN A 1 208 ? 36.898 -12.161 -4.144 1.00 86.94 208 ASN A CA 1
ATOM 1775 C C . ASN A 1 208 ? 37.753 -11.138 -4.904 1.00 86.94 208 ASN A C 1
ATOM 1777 O O . ASN A 1 208 ? 37.751 -11.082 -6.136 1.00 86.94 208 ASN A O 1
ATOM 1781 N N . GLU A 1 209 ? 38.448 -10.285 -4.151 1.00 87.00 209 GLU A N 1
ATOM 1782 C CA . GLU A 1 209 ? 39.274 -9.196 -4.690 1.00 87.00 209 GLU A CA 1
ATOM 1783 C C . GLU A 1 209 ? 40.357 -9.725 -5.636 1.00 87.00 209 GLU A C 1
ATOM 1785 O O . GLU A 1 209 ? 40.503 -9.204 -6.737 1.00 87.00 209 GLU A O 1
ATOM 1790 N N . VAL A 1 210 ? 41.005 -10.840 -5.280 1.00 89.56 210 VAL A N 1
ATOM 1791 C CA . VAL A 1 210 ? 42.038 -11.492 -6.104 1.00 89.56 210 VAL A CA 1
ATOM 1792 C C . VAL A 1 210 ? 41.490 -11.889 -7.475 1.00 89.56 210 VAL A C 1
ATOM 1794 O O . VAL A 1 210 ? 42.127 -11.650 -8.502 1.00 89.56 210 VAL A O 1
ATOM 1797 N N . TRP A 1 211 ? 40.298 -12.493 -7.519 1.00 92.25 211 TRP A N 1
ATOM 1798 C CA . TRP A 1 211 ? 39.669 -12.845 -8.789 1.00 92.25 211 TRP A CA 1
ATOM 1799 C C . TRP A 1 211 ? 39.290 -11.598 -9.592 1.00 92.25 211 TRP A C 1
ATOM 1801 O O . TRP A 1 211 ? 39.560 -11.547 -10.791 1.00 92.25 211 TRP A O 1
ATOM 1811 N N . CYS A 1 212 ? 38.711 -10.583 -8.941 1.00 89.56 212 CYS A N 1
ATOM 1812 C CA . CYS A 1 212 ? 38.289 -9.348 -9.605 1.00 89.56 212 CYS A CA 1
ATOM 1813 C C . CYS A 1 212 ? 39.476 -8.589 -10.214 1.00 89.56 212 CYS A C 1
ATOM 1815 O O . CYS A 1 212 ? 39.402 -8.150 -11.362 1.00 89.56 212 CYS A O 1
ATOM 1817 N N . GLU A 1 213 ? 40.579 -8.474 -9.475 1.00 90.31 213 GLU A N 1
ATOM 1818 C CA . GLU A 1 213 ? 41.821 -7.855 -9.941 1.00 90.31 213 GLU A CA 1
ATOM 1819 C C . GLU A 1 213 ? 42.432 -8.622 -11.111 1.00 90.31 213 GLU A C 1
ATOM 1821 O O . GLU A 1 213 ? 42.821 -8.008 -12.103 1.00 90.31 213 GLU A O 1
ATOM 1826 N N . ARG A 1 214 ? 42.442 -9.960 -11.044 1.00 93.62 214 ARG A N 1
ATOM 1827 C CA . ARG A 1 214 ? 42.951 -10.811 -12.126 1.00 93.62 214 ARG A CA 1
ATOM 1828 C C . ARG A 1 214 ? 42.161 -10.654 -13.426 1.00 93.62 214 ARG A C 1
ATOM 1830 O O . ARG A 1 214 ? 42.763 -10.681 -14.495 1.00 93.62 214 ARG A O 1
ATOM 1837 N N . MET A 1 215 ? 40.835 -10.532 -13.352 1.00 93.25 215 MET A N 1
ATOM 1838 C CA . MET A 1 215 ? 39.995 -10.345 -14.544 1.00 93.25 215 MET A CA 1
ATOM 1839 C C . MET A 1 215 ? 40.130 -8.938 -15.141 1.00 93.25 215 MET A C 1
ATOM 1841 O O . MET A 1 215 ? 39.995 -8.769 -16.353 1.00 93.25 215 MET A O 1
ATOM 1845 N N . GLY A 1 216 ? 40.406 -7.936 -14.303 1.00 91.88 216 GLY A N 1
ATOM 1846 C CA . GLY A 1 216 ? 40.582 -6.550 -14.724 1.00 91.88 216 GLY A CA 1
ATOM 1847 C C . GLY A 1 216 ? 39.280 -5.856 -15.143 1.00 91.88 216 GLY A C 1
ATOM 1848 O O . GLY A 1 216 ? 38.210 -6.456 -15.244 1.00 91.88 216 GLY A O 1
ATOM 1849 N N . GLN A 1 217 ? 39.360 -4.544 -15.382 1.00 90.69 217 GLN A N 1
ATOM 1850 C CA . GLN A 1 217 ? 38.184 -3.724 -15.709 1.00 90.69 217 GLN A CA 1
ATOM 1851 C C . GLN A 1 217 ? 37.549 -4.097 -17.057 1.00 90.69 217 GLN A C 1
ATOM 1853 O O . GLN A 1 217 ? 36.323 -4.076 -17.185 1.00 90.69 217 GLN A O 1
ATOM 1858 N N . ASP A 1 218 ? 38.365 -4.479 -18.042 1.00 91.81 218 ASP A N 1
ATOM 1859 C CA . ASP A 1 218 ? 37.905 -4.782 -19.400 1.00 91.81 218 ASP A CA 1
ATOM 1860 C C . ASP A 1 218 ? 36.931 -5.958 -19.445 1.00 91.81 218 ASP A C 1
ATOM 1862 O O . ASP A 1 218 ? 35.932 -5.890 -20.163 1.00 91.81 218 ASP A O 1
ATOM 1866 N N . TYR A 1 219 ? 37.157 -6.989 -18.625 1.00 92.88 219 TYR A N 1
ATOM 1867 C CA . TYR A 1 219 ? 36.237 -8.118 -18.498 1.00 92.88 219 TYR A CA 1
ATOM 1868 C C . TYR A 1 219 ? 34.832 -7.658 -18.083 1.00 92.88 219 TYR A C 1
ATOM 1870 O O . TYR A 1 219 ? 33.833 -8.012 -18.714 1.00 92.88 219 TYR A O 1
ATOM 1878 N N . PHE A 1 220 ? 34.747 -6.811 -17.055 1.00 91.81 220 PHE A N 1
ATOM 1879 C CA . PHE A 1 220 ? 33.472 -6.306 -16.549 1.00 91.81 220 PHE A CA 1
ATOM 1880 C C . PHE A 1 220 ? 32.779 -5.372 -17.546 1.00 91.81 220 PHE A C 1
ATOM 1882 O O . PHE A 1 220 ? 31.551 -5.392 -17.674 1.00 91.81 220 PHE A O 1
ATOM 1889 N N . TYR A 1 221 ? 33.541 -4.587 -18.309 1.00 92.75 221 TYR A N 1
ATOM 1890 C CA . TYR A 1 221 ? 32.975 -3.783 -19.387 1.00 92.75 221 TYR A CA 1
ATOM 1891 C C . TYR A 1 221 ? 32.447 -4.634 -20.541 1.00 92.75 221 TYR A C 1
ATOM 1893 O O . TYR A 1 221 ? 31.372 -4.333 -21.067 1.00 92.75 221 TYR A O 1
ATOM 1901 N N . ASP A 1 222 ? 33.173 -5.678 -20.938 1.00 93.31 222 ASP A N 1
ATOM 1902 C CA . ASP A 1 222 ? 32.781 -6.562 -22.033 1.00 93.31 222 ASP A CA 1
ATOM 1903 C C . ASP A 1 222 ? 31.487 -7.316 -21.713 1.00 93.31 222 ASP A C 1
ATOM 1905 O O . ASP A 1 222 ? 30.506 -7.211 -22.457 1.00 93.31 222 ASP A O 1
ATOM 1909 N N . ILE A 1 223 ? 31.420 -7.973 -20.551 1.00 92.12 223 ILE A N 1
ATOM 1910 C CA . ILE A 1 223 ? 30.220 -8.715 -20.149 1.00 92.12 223 ILE A CA 1
ATOM 1911 C C . ILE A 1 223 ? 29.000 -7.792 -20.016 1.00 92.12 223 ILE A C 1
ATOM 1913 O O . ILE A 1 223 ? 27.916 -8.109 -20.511 1.00 92.12 223 ILE A O 1
ATOM 1917 N N . THR A 1 224 ? 29.182 -6.583 -19.473 1.00 91.25 224 THR A N 1
ATOM 1918 C CA . THR A 1 224 ? 28.114 -5.574 -19.370 1.00 91.25 224 THR A CA 1
ATOM 1919 C C . THR A 1 224 ? 27.620 -5.132 -20.758 1.00 91.25 224 THR A C 1
ATOM 1921 O O . THR A 1 224 ? 26.413 -4.967 -20.975 1.00 91.25 224 THR A O 1
ATOM 1924 N N . LYS A 1 225 ? 28.519 -4.962 -21.741 1.00 93.94 225 LYS A N 1
ATOM 1925 C CA . LYS A 1 225 ? 28.148 -4.647 -23.134 1.00 93.94 225 LYS A CA 1
ATOM 1926 C C . LYS A 1 225 ? 27.376 -5.791 -23.784 1.00 93.94 225 LYS A C 1
ATOM 1928 O O . LYS A 1 225 ? 26.329 -5.525 -24.382 1.00 93.94 225 LYS A O 1
ATOM 1933 N N . LYS A 1 226 ? 27.838 -7.036 -23.634 1.00 93.19 226 LYS A N 1
ATOM 1934 C CA . LYS A 1 226 ? 27.141 -8.232 -24.138 1.00 93.19 226 LYS A CA 1
ATOM 1935 C C . LYS A 1 226 ? 25.721 -8.320 -23.574 1.00 93.19 226 LYS A C 1
ATOM 1937 O O . LYS A 1 226 ? 24.765 -8.455 -24.338 1.00 93.19 226 LYS A O 1
ATOM 1942 N N . VAL A 1 227 ? 25.565 -8.123 -22.263 1.00 90.94 227 VAL A N 1
ATOM 1943 C CA . VAL A 1 227 ? 24.258 -8.097 -21.586 1.00 90.94 227 VAL A CA 1
ATOM 1944 C C . VAL A 1 227 ? 23.351 -6.991 -22.119 1.00 90.94 227 VAL A C 1
ATOM 1946 O O . VAL A 1 227 ? 22.186 -7.248 -22.421 1.00 90.94 227 VAL A O 1
ATOM 1949 N N . LYS A 1 228 ? 23.862 -5.769 -22.310 1.00 92.69 228 LYS A N 1
ATOM 1950 C CA . LYS A 1 228 ? 23.072 -4.676 -22.901 1.00 92.69 228 LYS A CA 1
ATOM 1951 C C . LYS A 1 228 ? 22.586 -5.017 -24.310 1.00 92.69 228 LYS A C 1
ATOM 1953 O O . LYS A 1 228 ? 21.428 -4.750 -24.635 1.00 92.69 228 LYS A O 1
ATOM 1958 N N . VAL A 1 229 ? 23.460 -5.568 -25.154 1.00 93.00 229 VAL A N 1
ATOM 1959 C CA . VAL A 1 229 ? 23.106 -5.972 -26.524 1.00 93.00 229 VAL A CA 1
ATOM 1960 C C . VAL A 1 229 ? 22.025 -7.048 -26.496 1.00 93.00 229 VAL A C 1
ATOM 1962 O O . VAL A 1 229 ? 21.043 -6.933 -27.229 1.00 93.00 229 VAL A O 1
ATOM 1965 N N . TYR A 1 230 ? 22.158 -8.035 -25.608 1.00 91.06 230 TYR A N 1
ATOM 1966 C CA . TYR A 1 230 ? 21.147 -9.067 -25.411 1.00 91.06 230 TYR A CA 1
ATOM 1967 C C . TYR A 1 230 ? 19.797 -8.468 -24.993 1.00 91.06 230 TYR A C 1
ATOM 1969 O O . TYR A 1 230 ? 18.812 -8.661 -25.703 1.00 91.06 230 TYR A O 1
ATOM 1977 N N . LYS A 1 231 ? 19.764 -7.658 -23.923 1.00 88.94 231 LYS A N 1
ATOM 1978 C CA . LYS A 1 231 ? 18.544 -6.982 -23.443 1.00 88.94 231 LYS A CA 1
ATOM 1979 C C . LYS A 1 231 ? 17.896 -6.126 -24.539 1.00 88.94 231 LYS A C 1
ATOM 1981 O O . LYS A 1 231 ? 16.674 -6.074 -24.649 1.00 88.94 231 LYS A O 1
ATOM 1986 N N . LYS A 1 232 ? 18.693 -5.467 -25.392 1.00 90.31 232 LYS A N 1
ATOM 1987 C CA . LYS A 1 232 ? 18.181 -4.710 -26.546 1.00 90.31 232 LYS A CA 1
ATOM 1988 C C . LYS A 1 232 ? 17.541 -5.633 -27.588 1.00 90.31 232 LYS A C 1
ATOM 1990 O O . LYS A 1 232 ? 16.453 -5.334 -28.068 1.00 90.31 232 LYS A O 1
ATOM 1995 N N . LYS A 1 233 ? 18.200 -6.745 -27.932 1.00 89.69 233 LYS A N 1
ATOM 1996 C CA . LYS A 1 233 ? 17.715 -7.723 -28.921 1.00 89.69 233 LYS A CA 1
ATOM 1997 C C . LYS A 1 233 ? 16.411 -8.390 -28.480 1.00 89.69 233 LYS A C 1
ATOM 1999 O O . LYS A 1 233 ? 15.547 -8.638 -29.311 1.00 89.69 233 LYS A O 1
ATOM 2004 N N . THR A 1 234 ? 16.261 -8.667 -27.189 1.00 86.62 234 THR A N 1
ATOM 2005 C CA . THR A 1 234 ? 15.077 -9.325 -26.617 1.00 86.62 234 THR A CA 1
ATOM 2006 C C . THR A 1 234 ? 13.984 -8.354 -26.174 1.00 86.62 234 THR A C 1
ATOM 2008 O O . THR A 1 234 ? 13.015 -8.777 -25.541 1.00 86.62 234 THR A O 1
ATOM 2011 N N . ASN A 1 235 ? 14.136 -7.066 -26.502 1.00 83.75 235 ASN A N 1
ATOM 2012 C CA . ASN A 1 235 ? 13.234 -5.985 -26.115 1.00 83.75 235 ASN A CA 1
ATOM 2013 C C . ASN A 1 235 ? 12.969 -5.922 -24.595 1.00 83.75 235 ASN A C 1
ATOM 2015 O O . ASN A 1 235 ? 11.873 -5.587 -24.156 1.00 83.75 235 ASN A O 1
ATOM 2019 N N . SER A 1 236 ? 13.975 -6.267 -23.788 1.00 83.50 236 SER A N 1
ATOM 2020 C CA . SER A 1 236 ? 13.921 -6.250 -22.322 1.00 83.50 236 SER A CA 1
ATOM 2021 C C . SER A 1 236 ? 14.836 -5.190 -21.699 1.00 83.50 236 SER A C 1
ATOM 2023 O O . SER A 1 236 ? 15.105 -5.240 -20.501 1.00 83.50 236 SER A O 1
ATOM 2025 N N . LEU A 1 237 ? 15.367 -4.260 -22.501 1.00 86.38 237 LEU A N 1
ATOM 2026 C CA . LEU A 1 237 ? 16.237 -3.179 -22.035 1.00 86.38 237 LEU A CA 1
ATOM 2027 C C . LEU A 1 237 ? 15.402 -2.018 -21.476 1.00 86.38 237 LEU A C 1
ATOM 2029 O O . LEU A 1 237 ? 14.855 -1.224 -22.243 1.00 86.38 237 LEU A O 1
ATOM 2033 N N . SER A 1 238 ? 15.346 -1.898 -20.150 1.00 82.94 238 SER A N 1
ATOM 2034 C CA . SER A 1 238 ? 14.640 -0.807 -19.462 1.00 82.94 238 SER A CA 1
ATOM 2035 C C . SER A 1 238 ? 15.448 0.498 -19.436 1.00 82.94 238 SER A C 1
ATOM 2037 O O . SER A 1 238 ? 16.655 0.504 -19.687 1.00 82.94 238 SER A O 1
ATOM 2039 N N . GLU A 1 239 ? 14.804 1.618 -19.094 1.00 81.19 239 GLU A N 1
ATOM 2040 C CA . GLU A 1 239 ? 15.507 2.896 -18.898 1.00 81.19 239 GLU A CA 1
ATOM 2041 C C . GLU A 1 239 ? 16.523 2.815 -17.750 1.00 81.19 239 GLU A C 1
ATOM 2043 O O . GLU A 1 239 ? 17.641 3.311 -17.863 1.00 81.19 239 GLU A O 1
ATOM 2048 N N . TYR A 1 240 ? 16.189 2.070 -16.695 1.00 81.50 240 TYR A N 1
ATOM 2049 C CA . TYR A 1 240 ? 17.117 1.749 -15.616 1.00 81.50 240 TYR A CA 1
ATOM 2050 C C . TYR A 1 240 ? 18.366 1.024 -16.107 1.00 81.50 240 TYR A C 1
ATOM 2052 O O . TYR A 1 240 ? 19.475 1.377 -15.715 1.00 81.50 240 TYR A O 1
ATOM 2060 N N . ASP A 1 241 ? 18.208 0.034 -16.992 1.00 84.50 241 ASP A N 1
ATOM 2061 C CA . ASP A 1 241 ? 19.355 -0.680 -17.553 1.00 84.50 241 ASP A CA 1
ATOM 2062 C C . ASP A 1 241 ? 20.241 0.262 -18.385 1.00 84.50 241 ASP A C 1
ATOM 2064 O O . ASP A 1 241 ? 21.465 0.125 -18.385 1.00 84.50 241 ASP A O 1
ATOM 2068 N N . LYS A 1 242 ? 19.648 1.240 -19.086 1.00 88.06 242 LYS A N 1
ATOM 2069 C CA . LYS A 1 242 ? 20.406 2.245 -19.847 1.00 88.06 242 LYS A CA 1
ATOM 2070 C C . LYS A 1 242 ? 21.204 3.161 -18.925 1.00 88.06 242 LYS A C 1
ATOM 2072 O O . LYS A 1 242 ? 22.385 3.375 -19.194 1.00 88.06 242 LYS A O 1
ATOM 2077 N N . GLU A 1 243 ? 20.590 3.674 -17.862 1.00 86.00 243 GLU A N 1
ATOM 2078 C CA . GLU A 1 243 ? 21.269 4.527 -16.881 1.00 86.00 243 GLU A CA 1
ATOM 2079 C C . GLU A 1 243 ? 22.356 3.760 -16.127 1.00 86.00 243 GLU A C 1
ATOM 2081 O O . GLU A 1 243 ? 23.497 4.218 -16.059 1.00 86.00 243 GLU A O 1
ATOM 2086 N N . ARG A 1 244 ? 22.068 2.533 -15.678 1.00 85.25 244 ARG A N 1
ATOM 2087 C CA . ARG A 1 244 ? 23.063 1.688 -15.008 1.00 85.25 244 ARG A CA 1
ATOM 2088 C C . ARG A 1 244 ? 24.238 1.356 -15.921 1.00 85.25 244 ARG A C 1
ATOM 2090 O O . ARG A 1 244 ? 25.387 1.403 -15.496 1.00 85.25 244 ARG A O 1
ATOM 2097 N N . PHE A 1 245 ? 23.973 1.078 -17.196 1.00 90.19 245 PHE A N 1
ATOM 2098 C CA . PHE A 1 245 ? 25.030 0.887 -18.183 1.00 90.19 245 PHE A CA 1
ATOM 2099 C C . PHE A 1 245 ? 25.900 2.139 -18.348 1.00 90.19 245 PHE A C 1
ATOM 2101 O O . PHE A 1 245 ? 27.123 2.019 -18.411 1.00 90.19 245 PHE A O 1
ATOM 2108 N N . LYS A 1 246 ? 25.297 3.336 -18.430 1.00 89.38 246 LYS A N 1
ATOM 2109 C CA . LYS A 1 246 ? 26.052 4.599 -18.502 1.00 89.38 246 LYS A CA 1
ATOM 2110 C C . LYS A 1 246 ? 26.935 4.77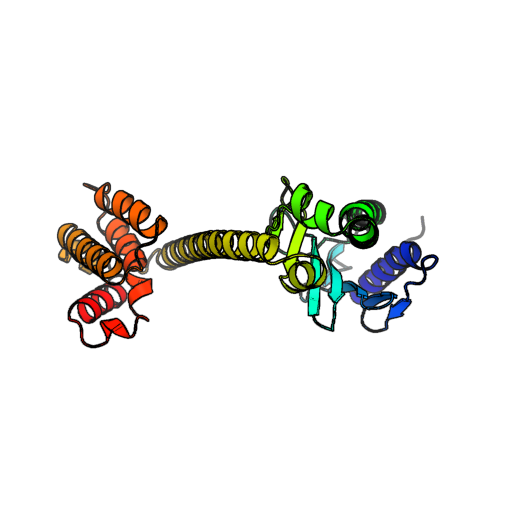2 -17.269 1.00 89.38 246 LYS A C 1
ATOM 2112 O O . LYS A 1 246 ? 28.107 5.097 -17.427 1.00 89.38 246 LYS A O 1
ATOM 2117 N N . GLU A 1 247 ? 26.396 4.504 -16.081 1.00 86.75 247 GLU A N 1
ATOM 2118 C CA . GLU A 1 247 ? 27.139 4.575 -14.824 1.00 86.75 247 GLU A CA 1
ATOM 2119 C C . GLU A 1 247 ? 28.346 3.631 -14.838 1.00 86.75 247 GLU A C 1
ATOM 2121 O O . GLU A 1 247 ? 29.466 4.091 -14.640 1.00 86.75 247 GLU A O 1
ATOM 2126 N N . ILE A 1 248 ? 28.147 2.347 -15.165 1.00 88.00 248 ILE A N 1
ATOM 2127 C CA . ILE A 1 248 ? 29.229 1.353 -15.263 1.00 88.00 248 ILE A CA 1
ATOM 2128 C C . ILE A 1 248 ? 30.310 1.835 -16.238 1.00 88.00 248 ILE A C 1
ATOM 2130 O O . ILE A 1 248 ? 31.490 1.837 -15.900 1.00 88.00 248 ILE A O 1
ATOM 2134 N N . MET A 1 249 ? 29.930 2.299 -17.431 1.00 89.75 249 MET A N 1
ATOM 2135 C CA . MET A 1 249 ? 30.888 2.766 -18.444 1.00 89.75 249 MET A CA 1
ATOM 2136 C C . MET A 1 249 ? 31.612 4.065 -18.052 1.00 89.75 249 MET A C 1
ATOM 2138 O O . MET A 1 249 ? 32.703 4.329 -18.559 1.00 89.75 249 MET A O 1
ATOM 2142 N N . ALA A 1 250 ? 31.027 4.872 -17.164 1.00 88.06 250 ALA A N 1
ATOM 2143 C CA . ALA A 1 250 ? 31.642 6.082 -16.626 1.00 88.06 250 ALA A CA 1
ATOM 2144 C C . ALA A 1 250 ? 32.655 5.792 -15.503 1.00 88.06 250 ALA A C 1
ATOM 2146 O O . ALA A 1 250 ? 33.464 6.658 -15.182 1.00 88.06 250 ALA A O 1
ATOM 2147 N N . MET A 1 251 ? 32.682 4.573 -14.950 1.00 84.81 251 MET A N 1
ATOM 2148 C CA . MET A 1 251 ? 33.607 4.157 -13.884 1.00 84.81 251 MET A CA 1
ATOM 2149 C C . MET A 1 251 ? 35.053 3.919 -14.355 1.00 84.81 251 MET A C 1
ATOM 2151 O O . MET A 1 251 ? 35.771 3.121 -13.751 1.00 84.81 251 MET A O 1
ATOM 2155 N N . LYS A 1 252 ? 35.512 4.602 -15.410 1.00 68.69 252 LYS A N 1
ATOM 2156 C CA . LYS A 1 252 ? 36.915 4.538 -15.846 1.00 68.69 252 LYS A CA 1
ATOM 2157 C C . LYS A 1 252 ? 37.807 4.985 -14.684 1.00 68.69 252 LYS A C 1
ATOM 2159 O O . LYS A 1 252 ? 37.600 6.068 -14.143 1.00 68.69 252 LYS A O 1
ATOM 2164 N N . ASN A 1 253 ? 38.762 4.146 -14.284 1.00 68.75 253 ASN A N 1
ATOM 2165 C CA . ASN A 1 253 ? 39.645 4.332 -13.115 1.00 68.75 253 ASN A CA 1
ATOM 2166 C C . ASN A 1 253 ? 39.002 4.103 -11.731 1.00 68.75 253 ASN A C 1
ATOM 2168 O O . ASN A 1 253 ? 39.609 4.430 -10.714 1.00 68.75 253 ASN A O 1
ATOM 2172 N N . SER A 1 254 ? 37.797 3.535 -11.652 1.00 72.88 254 SER A N 1
ATOM 2173 C CA . SER A 1 254 ? 37.230 3.119 -10.360 1.00 72.88 254 SER A CA 1
ATOM 2174 C C . SER A 1 254 ? 37.881 1.836 -9.838 1.00 72.88 254 SER A C 1
ATOM 2176 O O . SER A 1 254 ? 38.439 1.047 -10.598 1.00 72.88 254 SER A O 1
ATOM 2178 N N . ASN A 1 255 ? 37.761 1.594 -8.530 1.00 81.69 255 ASN A N 1
ATOM 2179 C CA . ASN A 1 255 ? 38.171 0.330 -7.919 1.00 81.69 255 ASN A CA 1
ATOM 2180 C C . ASN A 1 255 ? 37.497 -0.855 -8.651 1.00 81.69 255 ASN A C 1
ATOM 2182 O O . ASN A 1 255 ? 36.267 -0.897 -8.762 1.00 81.69 255 ASN A O 1
ATOM 2186 N N . VAL A 1 256 ? 38.306 -1.805 -9.139 1.00 85.75 256 VAL A N 1
ATOM 2187 C CA . VAL A 1 256 ? 37.853 -2.974 -9.913 1.00 85.75 256 VAL A CA 1
ATOM 2188 C C . VAL A 1 256 ? 36.826 -3.811 -9.149 1.00 85.75 256 VAL A C 1
ATOM 2190 O O . VAL A 1 256 ? 35.865 -4.290 -9.737 1.00 85.75 256 VAL A O 1
ATOM 2193 N N . THR A 1 257 ? 36.942 -3.880 -7.826 1.00 82.44 257 THR A N 1
ATOM 2194 C CA . THR A 1 257 ? 36.004 -4.556 -6.929 1.00 82.44 257 THR A CA 1
ATOM 2195 C C . THR A 1 257 ? 34.625 -3.897 -6.940 1.00 82.44 257 THR A C 1
ATOM 2197 O O . THR A 1 257 ? 33.596 -4.572 -6.984 1.00 82.44 257 THR A O 1
ATOM 2200 N N . LYS A 1 258 ? 34.576 -2.561 -6.974 1.00 81.19 258 LYS A N 1
ATOM 2201 C CA . LYS A 1 258 ? 33.313 -1.817 -7.091 1.00 81.19 258 LYS A CA 1
ATOM 2202 C C . LYS A 1 258 ? 32.670 -2.052 -8.460 1.00 81.19 258 LYS A C 1
ATOM 2204 O O . LYS A 1 258 ? 31.465 -2.287 -8.537 1.00 81.19 258 LYS A O 1
ATOM 2209 N N . LEU A 1 259 ? 33.479 -2.031 -9.520 1.00 87.31 259 LEU A N 1
ATOM 2210 C CA . LEU A 1 259 ? 33.032 -2.327 -10.881 1.00 87.31 259 LEU A CA 1
ATOM 2211 C C . LEU A 1 259 ? 32.495 -3.764 -10.998 1.00 87.31 259 LEU A C 1
ATOM 2213 O O . LEU A 1 259 ? 31.446 -3.971 -11.607 1.00 87.31 259 LEU A O 1
ATOM 2217 N N . ALA A 1 260 ? 33.161 -4.732 -10.366 1.00 87.00 260 ALA A N 1
ATOM 2218 C CA . ALA A 1 260 ? 32.769 -6.136 -10.348 1.00 87.00 260 ALA A CA 1
ATOM 2219 C C . ALA A 1 260 ? 31.402 -6.352 -9.688 1.00 87.00 260 ALA A C 1
ATOM 2221 O O . ALA A 1 260 ? 30.536 -7.013 -10.261 1.00 87.00 260 ALA A O 1
ATOM 2222 N N . VAL A 1 261 ? 31.173 -5.747 -8.517 1.00 82.62 261 VAL A N 1
ATOM 2223 C CA . VAL A 1 261 ? 29.895 -5.851 -7.795 1.00 82.62 261 VAL A CA 1
ATOM 2224 C C . VAL A 1 261 ? 28.748 -5.259 -8.613 1.00 82.62 261 VAL A C 1
ATOM 2226 O O . VAL A 1 261 ? 27.712 -5.904 -8.770 1.00 82.62 261 VAL A O 1
ATOM 2229 N N . ILE A 1 262 ? 28.927 -4.065 -9.179 1.00 82.38 262 ILE A N 1
ATOM 2230 C CA . ILE A 1 262 ? 27.869 -3.399 -9.953 1.00 82.38 262 ILE A CA 1
ATOM 2231 C C . ILE A 1 262 ? 27.597 -4.149 -11.263 1.00 82.38 262 ILE A C 1
ATOM 2233 O O . ILE A 1 262 ? 26.437 -4.351 -11.623 1.00 82.38 262 ILE A O 1
ATOM 2237 N N . SER A 1 263 ? 28.641 -4.640 -11.936 1.00 87.00 263 SER A N 1
ATOM 2238 C CA . SER A 1 263 ? 28.498 -5.453 -13.153 1.00 87.00 263 SER A CA 1
ATOM 2239 C C . SER A 1 263 ? 27.794 -6.777 -12.861 1.00 87.00 263 SER A C 1
ATOM 2241 O O . SER A 1 263 ? 26.891 -7.164 -13.599 1.00 87.00 263 SER A O 1
ATOM 2243 N N . ARG A 1 264 ? 28.127 -7.441 -11.743 1.00 85.81 264 ARG A N 1
ATOM 2244 C CA . ARG A 1 264 ? 27.415 -8.636 -11.270 1.00 85.81 264 ARG A CA 1
ATOM 2245 C C . ARG A 1 264 ? 25.930 -8.358 -11.110 1.00 85.81 264 ARG A C 1
ATOM 2247 O O . ARG A 1 264 ? 25.122 -9.134 -11.607 1.00 85.81 264 ARG A O 1
ATOM 2254 N N . ILE A 1 265 ? 25.560 -7.268 -10.440 1.00 78.25 265 ILE A N 1
ATOM 2255 C CA . ILE A 1 265 ? 24.144 -6.987 -10.193 1.00 78.25 265 ILE A CA 1
ATOM 2256 C C . ILE A 1 265 ? 23.409 -6.653 -11.499 1.00 78.25 265 ILE A C 1
ATOM 2258 O O . ILE A 1 265 ? 22.308 -7.152 -11.719 1.00 78.25 265 ILE A O 1
ATOM 2262 N N . PHE A 1 266 ? 24.044 -5.909 -12.408 1.00 84.25 266 PHE A N 1
ATOM 2263 C CA . PHE A 1 266 ? 23.491 -5.613 -13.733 1.00 84.25 266 PHE A CA 1
ATOM 2264 C C . PHE A 1 266 ? 23.204 -6.866 -14.580 1.00 84.25 266 PHE A C 1
ATOM 2266 O O . PHE A 1 266 ? 22.304 -6.844 -15.425 1.00 84.25 266 PHE A O 1
ATOM 2273 N N . CYS A 1 267 ? 23.969 -7.941 -14.363 1.00 85.00 267 CYS A N 1
ATOM 2274 C CA . CYS A 1 267 ? 23.826 -9.211 -15.074 1.00 85.00 267 CYS A CA 1
ATOM 2275 C C . CYS A 1 267 ? 22.926 -10.225 -14.344 1.00 85.00 267 CYS A C 1
ATOM 2277 O O . CYS A 1 267 ? 22.451 -11.173 -14.967 1.00 85.00 267 CYS A O 1
ATOM 2279 N N . LEU A 1 268 ? 22.702 -10.055 -13.037 1.00 80.81 268 LEU A N 1
ATOM 2280 C CA . LEU A 1 268 ? 22.059 -11.054 -12.176 1.00 80.81 268 LEU A CA 1
ATOM 2281 C C . LEU A 1 268 ? 20.619 -11.371 -12.605 1.00 80.81 268 LEU A C 1
ATOM 2283 O O . LEU A 1 268 ? 20.188 -12.519 -12.512 1.00 80.81 268 LEU A O 1
ATOM 2287 N N . ASP A 1 269 ? 19.892 -10.371 -13.108 1.00 75.12 269 ASP A N 1
ATOM 2288 C CA . ASP A 1 269 ? 18.498 -10.507 -13.547 1.00 75.12 269 ASP A CA 1
ATOM 2289 C C . ASP A 1 269 ? 18.324 -11.390 -14.792 1.00 75.12 269 ASP A C 1
ATOM 2291 O O . ASP A 1 269 ? 17.212 -11.823 -15.084 1.00 75.12 269 ASP A O 1
ATOM 2295 N N . LEU A 1 270 ? 19.412 -11.694 -15.504 1.00 80.62 270 LEU A N 1
ATOM 2296 C CA . LEU A 1 270 ? 19.402 -12.569 -16.671 1.00 80.62 270 LEU A CA 1
ATOM 2297 C C . LEU A 1 270 ? 19.618 -14.051 -16.344 1.00 80.62 270 LEU A C 1
ATOM 2299 O O . LEU A 1 270 ? 19.355 -14.893 -17.198 1.00 80.62 270 LEU A O 1
ATOM 2303 N N . LEU A 1 271 ? 20.050 -14.412 -15.130 1.00 77.88 271 LEU A N 1
ATOM 2304 C CA . LEU A 1 271 ? 20.251 -15.826 -14.774 1.00 77.88 271 LEU A CA 1
ATOM 2305 C C . LEU A 1 271 ? 18.954 -16.647 -14.811 1.00 77.88 271 LEU A C 1
ATOM 2307 O O . LEU A 1 271 ? 18.993 -17.842 -15.109 1.00 77.88 271 LEU A O 1
ATOM 2311 N N . SER A 1 272 ? 17.821 -16.005 -14.525 1.00 72.94 272 SER A N 1
ATOM 2312 C CA . SER A 1 272 ? 16.486 -16.607 -14.562 1.00 72.94 272 SER A CA 1
ATOM 2313 C C . SER A 1 272 ? 15.813 -16.529 -15.937 1.00 72.94 272 SER A C 1
ATOM 2315 O O . SER A 1 272 ? 14.704 -17.037 -16.094 1.00 72.94 272 SER A O 1
ATOM 2317 N N . ASP A 1 273 ? 16.450 -15.915 -16.939 1.00 77.75 273 ASP A N 1
ATOM 2318 C CA . ASP A 1 273 ? 15.895 -15.828 -18.288 1.00 77.75 273 ASP A CA 1
ATOM 2319 C C . ASP A 1 273 ? 16.066 -17.171 -19.016 1.00 77.75 273 ASP A C 1
ATOM 2321 O O . ASP A 1 273 ? 17.172 -17.556 -19.411 1.00 77.75 273 ASP A O 1
ATOM 2325 N N . SER A 1 274 ? 14.959 -17.890 -19.218 1.00 74.56 274 SER A N 1
ATOM 2326 C CA . SER A 1 274 ? 14.949 -19.189 -19.906 1.00 74.56 274 SER A CA 1
ATOM 2327 C C . SER A 1 274 ? 15.458 -19.100 -21.348 1.00 74.56 274 SER A C 1
ATOM 2329 O O . SER A 1 274 ? 16.019 -20.057 -21.875 1.00 74.56 274 SER A O 1
ATOM 2331 N N . ARG A 1 275 ? 15.376 -17.920 -21.978 1.00 78.44 275 ARG A N 1
ATOM 2332 C CA . ARG A 1 275 ? 15.885 -17.678 -23.340 1.00 78.44 275 ARG A CA 1
ATOM 2333 C C . ARG A 1 275 ? 17.415 -17.745 -23.434 1.00 78.44 275 ARG A C 1
ATOM 2335 O O . ARG A 1 275 ? 17.948 -17.811 -24.540 1.00 78.44 275 ARG A O 1
ATOM 2342 N N . LEU A 1 276 ? 18.124 -17.730 -22.301 1.00 77.44 276 LEU A N 1
ATOM 2343 C CA . LEU A 1 276 ? 19.584 -17.830 -22.227 1.00 77.44 276 LEU A CA 1
ATOM 2344 C C . LEU A 1 276 ? 20.095 -19.249 -21.949 1.00 77.44 276 LEU A C 1
ATOM 2346 O O . LEU A 1 276 ? 21.312 -19.426 -21.896 1.00 77.44 276 LEU A O 1
ATOM 2350 N N . GLU A 1 277 ? 19.220 -20.247 -21.765 1.00 65.94 277 GLU A N 1
ATOM 2351 C CA . GLU A 1 277 ? 19.563 -21.566 -21.203 1.00 65.94 277 GLU A CA 1
ATOM 2352 C C . GLU A 1 277 ? 20.757 -22.283 -21.842 1.00 65.94 277 GLU A C 1
ATOM 2354 O O . GLU A 1 277 ? 21.493 -22.957 -21.125 1.00 65.94 277 GLU A O 1
ATOM 2359 N N . THR A 1 278 ? 21.008 -22.081 -23.135 1.00 67.38 278 THR A N 1
ATOM 2360 C CA . THR A 1 278 ? 22.111 -22.719 -23.874 1.00 67.38 278 THR A CA 1
ATOM 2361 C C . THR A 1 278 ? 23.183 -21.744 -24.369 1.00 67.38 278 THR A C 1
ATOM 2363 O O . THR A 1 278 ? 24.067 -22.136 -25.127 1.00 67.38 278 THR A O 1
ATOM 2366 N N . SER A 1 279 ? 23.130 -20.474 -23.960 1.00 80.31 279 SER A N 1
ATOM 2367 C CA . SER A 1 279 ? 24.036 -19.436 -24.467 1.00 80.31 279 SER A CA 1
ATOM 2368 C C . SER A 1 279 ? 25.365 -19.371 -23.706 1.00 80.31 279 SER A C 1
ATOM 2370 O O . SER A 1 279 ? 25.398 -19.493 -22.480 1.00 80.31 279 SER A O 1
ATOM 2372 N N . ASP A 1 280 ? 26.458 -19.076 -24.417 1.00 85.56 280 ASP A N 1
ATOM 2373 C CA . ASP A 1 280 ? 27.762 -18.800 -23.792 1.00 85.56 280 ASP A CA 1
ATOM 2374 C C . ASP A 1 280 ? 27.698 -17.588 -22.852 1.00 85.56 280 ASP A C 1
ATOM 2376 O O . ASP A 1 280 ? 28.319 -17.582 -21.790 1.00 85.56 280 ASP A O 1
ATOM 2380 N N . LEU A 1 281 ? 26.828 -16.621 -23.162 1.00 87.62 281 LEU A N 1
ATOM 2381 C CA . LEU A 1 281 ? 26.548 -15.483 -22.292 1.00 87.62 281 LEU A CA 1
ATOM 2382 C C . LEU A 1 281 ? 26.009 -15.916 -20.917 1.00 87.62 281 LEU A C 1
ATOM 2384 O O . LEU A 1 281 ? 26.395 -15.330 -19.911 1.00 87.62 281 LEU A O 1
ATOM 2388 N N . LYS A 1 282 ? 25.163 -16.954 -20.832 1.00 86.25 282 LYS A N 1
ATOM 2389 C CA . LYS A 1 282 ? 24.672 -17.463 -19.538 1.00 86.25 282 LYS A CA 1
ATOM 2390 C C . LYS A 1 282 ? 25.803 -18.022 -18.686 1.00 86.25 282 LYS A C 1
ATOM 2392 O O . LYS A 1 282 ? 25.847 -17.731 -17.495 1.00 86.25 282 LYS A O 1
ATOM 2397 N N . LYS A 1 283 ? 26.720 -18.779 -19.295 1.00 87.50 283 LYS A N 1
ATOM 2398 C CA . LYS A 1 283 ? 27.892 -19.337 -18.603 1.00 87.50 283 LYS A CA 1
ATOM 2399 C C . LYS A 1 283 ? 28.812 -18.228 -18.099 1.00 87.50 283 LYS A C 1
ATOM 2401 O O . LYS A 1 283 ? 29.230 -18.267 -16.948 1.00 87.50 283 LYS A O 1
ATOM 2406 N N . GLU A 1 284 ? 29.066 -17.211 -18.924 1.00 90.00 284 GLU A N 1
ATOM 2407 C CA . GLU A 1 284 ? 29.853 -16.039 -18.525 1.00 90.00 284 GLU A CA 1
ATOM 2408 C C . GLU A 1 284 ? 29.200 -15.288 -17.348 1.00 90.00 284 GLU A C 1
ATOM 2410 O O . GLU A 1 284 ? 29.883 -14.923 -16.391 1.00 90.00 284 GLU A O 1
ATOM 2415 N N . ILE A 1 285 ? 27.873 -15.102 -17.370 1.00 88.38 285 ILE A N 1
ATOM 2416 C CA . ILE A 1 285 ? 27.131 -14.457 -16.273 1.00 88.38 285 ILE A CA 1
ATOM 2417 C C . ILE A 1 285 ? 27.147 -15.320 -15.005 1.00 88.38 285 ILE A C 1
ATOM 2419 O O . ILE A 1 285 ? 27.298 -14.778 -13.910 1.00 88.38 285 ILE A O 1
ATOM 2423 N N . GLN A 1 286 ? 27.007 -16.644 -15.123 1.00 86.25 286 GLN A N 1
ATOM 2424 C CA . GLN A 1 286 ? 27.116 -17.570 -13.991 1.00 86.25 286 GLN A CA 1
ATOM 2425 C C . GLN A 1 286 ? 28.502 -17.484 -13.356 1.00 86.25 286 GLN A C 1
ATOM 2427 O O . GLN A 1 286 ? 28.601 -17.236 -12.157 1.00 86.25 286 GLN A O 1
ATOM 2432 N N . GLN A 1 287 ? 29.559 -17.551 -14.169 1.00 89.25 287 GLN A N 1
ATOM 2433 C CA . GLN A 1 287 ? 30.934 -17.409 -13.705 1.00 89.25 287 GLN A CA 1
ATOM 2434 C C . GLN A 1 287 ? 31.150 -16.069 -12.990 1.00 89.25 287 GLN A C 1
ATOM 2436 O O . GLN A 1 287 ? 31.712 -16.048 -11.895 1.00 89.25 287 GLN A O 1
ATOM 2441 N N . LEU A 1 288 ? 30.663 -14.960 -13.555 1.00 88.88 288 LEU A N 1
ATOM 2442 C CA . LEU A 1 288 ? 30.688 -13.650 -12.900 1.00 88.88 288 LEU A CA 1
ATOM 2443 C C . LEU A 1 288 ? 29.973 -13.691 -11.539 1.00 88.88 288 LEU A C 1
ATOM 2445 O O . LEU A 1 288 ? 30.494 -13.196 -10.540 1.00 88.88 288 LEU A O 1
ATOM 2449 N N . CYS A 1 289 ? 28.774 -14.271 -11.482 1.00 83.81 289 CYS A N 1
ATOM 2450 C CA . CYS A 1 289 ? 27.952 -14.271 -10.275 1.00 83.81 289 CYS A CA 1
ATOM 2451 C C . CYS A 1 289 ? 28.512 -15.147 -9.152 1.00 83.81 289 CYS A C 1
ATOM 2453 O O . CYS A 1 289 ? 28.349 -14.766 -7.987 1.00 83.81 289 CYS A O 1
ATOM 2455 N N . GLU A 1 290 ? 29.147 -16.265 -9.508 1.00 84.62 290 GLU A N 1
ATOM 2456 C CA . GLU A 1 290 ? 29.770 -17.234 -8.603 1.00 84.62 290 GLU A CA 1
ATOM 2457 C C . GLU A 1 290 ? 31.137 -16.779 -8.100 1.00 84.62 290 GLU A C 1
ATOM 2459 O O . GLU A 1 290 ? 31.456 -17.026 -6.948 1.00 84.62 290 GLU A O 1
ATOM 2464 N N . ASN A 1 291 ? 31.947 -16.112 -8.931 1.00 87.75 291 ASN A N 1
ATOM 2465 C CA . ASN A 1 291 ? 33.336 -15.813 -8.569 1.00 87.75 291 ASN A CA 1
ATOM 2466 C C .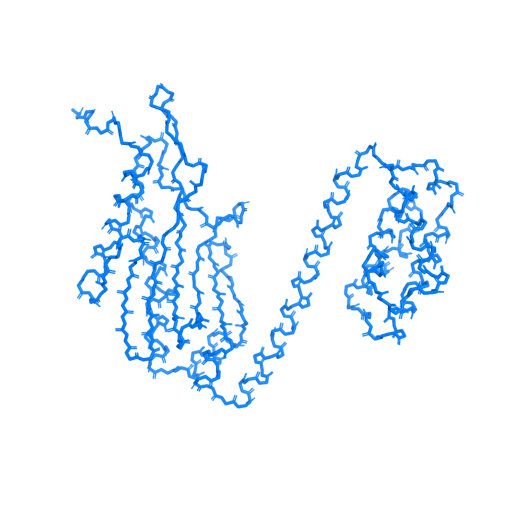 ASN A 1 291 ? 33.537 -14.435 -7.938 1.00 87.75 291 ASN A C 1
ATOM 2468 O O . ASN A 1 291 ? 34.522 -14.241 -7.235 1.00 87.75 291 ASN A O 1
ATOM 2472 N N . VAL A 1 292 ? 32.647 -13.464 -8.179 1.00 83.81 292 VAL A N 1
ATOM 2473 C CA . VAL A 1 292 ? 32.769 -12.122 -7.575 1.00 83.81 292 VAL A CA 1
ATOM 2474 C C . VAL A 1 292 ? 32.551 -12.160 -6.058 1.00 83.81 292 VAL A C 1
ATOM 2476 O O . VAL A 1 292 ? 33.080 -11.310 -5.345 1.00 83.81 292 VAL A O 1
ATOM 2479 N N . LEU A 1 293 ? 31.798 -13.135 -5.545 1.00 80.31 293 LEU A N 1
ATOM 2480 C CA . LEU A 1 293 ? 31.574 -13.335 -4.112 1.00 80.31 293 LEU A CA 1
ATOM 2481 C C . LEU A 1 293 ? 32.183 -14.673 -3.664 1.00 80.31 293 LEU A C 1
ATOM 2483 O O . LEU A 1 293 ? 32.237 -15.601 -4.462 1.00 80.31 293 LEU A O 1
ATOM 2487 N N . TYR A 1 294 ? 32.626 -14.761 -2.408 1.00 65.62 294 TYR A N 1
ATOM 2488 C CA . TYR A 1 294 ? 32.917 -16.026 -1.717 1.00 65.62 294 TYR A CA 1
ATOM 2489 C C . TYR A 1 294 ? 31.646 -16.674 -1.159 1.00 65.62 294 TYR A C 1
ATOM 2491 O O . TYR A 1 294 ? 30.743 -15.921 -0.707 1.00 65.62 294 TYR A O 1
#

Secondary structure (DSSP, 8-state):
---TTTT--HHHHHHHHHHHHHTTTGGGT-EEETTTEEEEEETTEEEEEEEEE-TT-EEETTTTEEE-EEEEEEEEEETTEEEEEEEE--TTT----EE-B-TTS-B-HHHHHHHHHHHIIIIIHHHHHHHH-HHHIIIIISTT-SEEE-TTSSEEEEE-HHHHHHH--HHHHHHHHHHHHHHHHHHHHHHHHHHHHHHHHHSTT-B-HHHHHHHHHHHHHHHHHHHHHHHHHTT---HHHHHHHHHHHH-TTS-HHHHHHHHHHHHHTTTT-GGGTT-HHHHHHHHHHHHSB-

Radius of gyration: 25.77 Å; chains: 1; bounding box: 68×37×71 Å

Sequence (294 aa):
MEWIQLNKKSADIYREAIEYIYRYFEKDGYKLLKNNVIKKRDHDFVYEITFSSSHYNYIDFHKKVGSVKLHIHCDIILNKSSAYRFFFIEPQNRAPFIELLDNQLKIRYEFLDSIMLDVDKHFLKVIEKIKNNPKDFLLKELKLMPEGQSKDYSYQWCLNRSLVDYYGDDSMLCIYDKNKQVYKEIANIVHRISQEHYICMKSKGRINEVWCERMGQDYFYDITKKVKVYKKKTNSLSEYDKERFKEIMAMKNSNVTKLAVISRIFCLDLLSDSRLETSDLKKEIQQLCENVLY

Foldseek 3Di:
DDPPDPDDWLVNLQVVLLVLLCVVCVVVQWDQDPQSWTWDDDVQKIKIKHKDWDPPFDADSVVQDTWTKIWIKIFIDGPNHGQKIKTWADLPPSHRIDTQQDSRRDGPVVVSVVVSVVCCVVPVVVVVCCVPPVACCCCPPVVLAQKDADPSRGMIMGGDVVSCVVPHDPVSSVSNVVNVVVVVLVVVLVVLVVVLVVCVVVQVVFFLLVVLVVCDLVLLLVLLVVLQVVCVVVVNCDPSSVVLNVVLVVCVVPRSLVSLSSSLSSLVVCLPPPVCVPPPSNVSSVCSNVRRGD